Protein AF-D4DWJ3-F1 (afdb_monomer_lite)

Radius of gyration: 19.71 Å; chains: 1; bounding box: 62×39×51 Å

Secondary structure (DSSP, 8-state):
-----------BTTBPPPTTHHHHHHHHHHHHHHHHHHHHHH----HHHHHHHHHHHHHH-SHHHHHHHHHHHHGGGHHHHTTS-HHHHHHHHHHHHHHHHHHTTTTSHHHHHH-HHHHHHHHHHHHGGGB-HHHHHH---TT-TTB-TTTHHHHHHHHHTTT---S--HHHHHHHHHHHHHHHHHHHHHHHTT--HHHHHHHHHHGGGS-TT---HHHHHHHHHHHHHHHHHHHHHHHHHHHT--

pLDDT: mean 73.1, std 16.27, range [24.61, 93.94]

Foldseek 3Di:
DDDQQLFPQDDPVDDTDDRDPLQVLLLVLLVLLLVVVVVVVVVDADPVNVVVSVVSLVSNPDPVSVLSVVLVVCVVVQVVLLVDAQLVLLVVVLVVLLVVCVVQVLLDPVNCVVPVQVSLLSVLSPQLVQFDPVCLAAAADPVRPRGDPSSCPSVCVCCVPPRRSHSLFFLSSQCRHGHPVSNVVVSVVCVVLVFGNSLSVSLRSSRSGPHCPDPRSSSVSSVVSRNVVVVVVVVVVVVVVVVPDD

Structure (mmCIF, N/CA/C/O backbone):
data_AF-D4DWJ3-F1
#
_entry.id   AF-D4DWJ3-F1
#
loop_
_atom_site.group_PDB
_atom_site.id
_atom_site.type_symbol
_atom_site.label_atom_id
_atom_site.label_alt_id
_atom_site.label_comp_id
_atom_site.label_asym_id
_atom_site.label_entity_id
_atom_site.label_seq_id
_atom_site.pdbx_PDB_ins_code
_atom_site.Cartn_x
_atom_site.Cartn_y
_atom_site.Cartn_z
_atom_site.occupancy
_atom_site.B_iso_or_equiv
_atom_site.auth_seq_id
_atom_site.auth_comp_id
_atom_site.auth_asym_id
_atom_site.auth_atom_id
_atom_site.pdbx_PDB_model_num
ATOM 1 N N . MET A 1 1 ? 28.375 -7.473 10.551 1.00 27.14 1 MET A N 1
ATOM 2 C CA . MET A 1 1 ? 27.921 -6.990 9.229 1.00 27.14 1 MET A CA 1
ATOM 3 C C . MET A 1 1 ? 26.698 -6.115 9.459 1.00 27.14 1 MET A C 1
ATOM 5 O O . MET A 1 1 ? 25.656 -6.640 9.819 1.00 27.14 1 MET A O 1
ATOM 9 N N . ALA A 1 2 ? 26.842 -4.790 9.392 1.00 24.61 2 ALA A N 1
ATOM 10 C CA . ALA A 1 2 ? 25.712 -3.878 9.548 1.00 24.61 2 ALA A CA 1
ATOM 11 C C . ALA A 1 2 ? 24.959 -3.814 8.214 1.00 24.61 2 ALA A C 1
ATOM 13 O O . ALA A 1 2 ? 25.479 -3.291 7.230 1.00 24.61 2 ALA A O 1
ATOM 14 N N . THR A 1 3 ? 23.764 -4.397 8.168 1.00 27.81 3 THR A N 1
ATOM 15 C CA . THR A 1 3 ? 22.840 -4.277 7.039 1.00 27.81 3 THR A CA 1
ATOM 16 C C . THR A 1 3 ? 22.627 -2.791 6.757 1.00 27.81 3 THR A C 1
ATOM 18 O O . THR A 1 3 ? 22.225 -2.057 7.660 1.00 27.81 3 THR A O 1
ATOM 21 N N . LYS A 1 4 ? 22.920 -2.324 5.534 1.00 26.64 4 LYS A N 1
ATOM 22 C CA . LYS A 1 4 ? 22.582 -0.961 5.098 1.00 26.64 4 LYS A CA 1
ATOM 23 C C . LYS A 1 4 ? 21.066 -0.794 5.214 1.00 26.64 4 LYS A C 1
ATOM 25 O O . LYS A 1 4 ? 20.322 -1.164 4.314 1.00 26.64 4 LYS A O 1
ATOM 30 N N . THR A 1 5 ? 20.591 -0.265 6.337 1.00 30.78 5 THR A N 1
ATOM 31 C CA . THR A 1 5 ? 19.208 0.176 6.478 1.00 30.78 5 THR A CA 1
ATOM 32 C C . THR A 1 5 ? 19.068 1.459 5.682 1.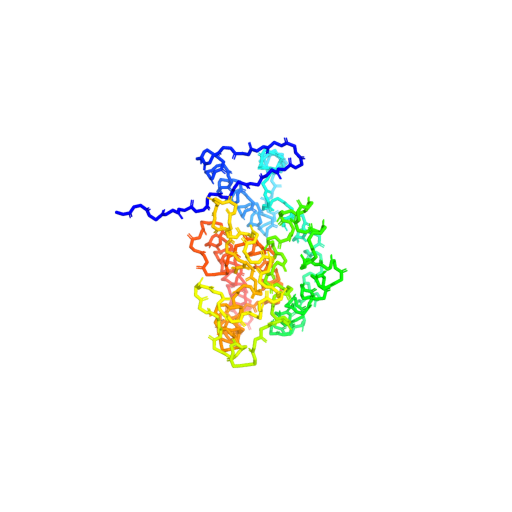00 30.78 5 THR A C 1
ATOM 34 O O . THR A 1 5 ? 19.436 2.532 6.168 1.00 30.78 5 THR A O 1
ATOM 37 N N . SER A 1 6 ? 18.577 1.319 4.453 1.00 33.31 6 SER A N 1
ATOM 38 C CA . SER A 1 6 ? 18.065 2.378 3.587 1.00 33.31 6 SER A CA 1
ATOM 39 C C . SER A 1 6 ? 17.242 3.353 4.413 1.00 33.31 6 SER A C 1
ATOM 41 O O . SER A 1 6 ? 16.093 3.115 4.787 1.00 33.31 6 SER A O 1
ATOM 43 N N . SER A 1 7 ? 17.906 4.423 4.823 1.00 32.25 7 SER A N 1
ATOM 44 C CA . SER A 1 7 ? 17.340 5.412 5.713 1.00 32.25 7 SER A CA 1
ATOM 45 C C . SER A 1 7 ? 16.398 6.235 4.857 1.00 32.25 7 SER A C 1
ATOM 47 O O . SER A 1 7 ? 16.835 6.814 3.870 1.00 32.25 7 SER A O 1
ATOM 49 N N . ASN A 1 8 ? 15.109 6.229 5.196 1.00 35.62 8 ASN A N 1
ATOM 50 C CA . ASN A 1 8 ? 14.055 7.005 4.548 1.00 35.62 8 ASN A CA 1
ATOM 51 C C . ASN A 1 8 ? 14.395 8.515 4.549 1.00 35.62 8 ASN A C 1
ATOM 53 O O . ASN A 1 8 ? 13.832 9.284 5.327 1.00 35.62 8 ASN A O 1
ATOM 57 N N . GLN A 1 9 ? 15.292 8.958 3.672 1.00 36.66 9 GLN A N 1
ATOM 58 C CA . GLN A 1 9 ? 15.561 10.360 3.398 1.00 36.66 9 GLN A CA 1
ATOM 59 C C . GLN A 1 9 ? 14.502 10.824 2.411 1.00 36.66 9 GLN A C 1
ATOM 61 O O . GLN A 1 9 ? 14.583 10.574 1.216 1.00 36.66 9 GLN A O 1
ATOM 66 N N . PHE A 1 10 ? 13.450 11.446 2.927 1.00 43.94 10 PHE A N 1
ATOM 67 C CA . PHE A 1 10 ? 12.471 12.117 2.086 1.00 43.94 10 PHE A CA 1
ATOM 68 C C . PHE A 1 10 ? 12.453 13.576 2.485 1.00 43.94 10 PHE A C 1
ATOM 70 O O . PHE A 1 10 ? 12.206 13.905 3.648 1.00 43.94 10 PHE A O 1
ATOM 77 N N . ALA A 1 11 ? 12.711 14.429 1.501 1.00 36.12 11 ALA A N 1
ATOM 78 C CA . ALA A 1 11 ? 12.428 15.841 1.600 1.00 36.12 11 ALA A CA 1
ATOM 79 C C . ALA A 1 11 ? 10.908 16.045 1.592 1.00 36.12 11 ALA A C 1
ATOM 81 O O . ALA A 1 11 ? 10.193 15.563 0.712 1.00 36.12 11 ALA A O 1
ATOM 82 N N . LEU A 1 12 ? 10.407 16.748 2.602 1.00 37.06 12 LEU A N 1
ATOM 83 C CA . LEU A 1 12 ? 9.087 17.367 2.568 1.00 37.06 12 LEU A CA 1
ATOM 84 C C . LEU A 1 12 ? 9.285 18.731 1.917 1.00 37.06 12 LEU A C 1
ATOM 86 O O . LEU A 1 12 ? 9.792 19.630 2.579 1.00 37.06 12 LEU A O 1
ATOM 90 N N . PHE A 1 13 ? 8.938 18.838 0.632 1.00 41.72 13 PHE A N 1
ATOM 91 C CA . PHE A 1 13 ? 8.964 20.039 -0.219 1.00 41.72 13 PHE A CA 1
ATOM 92 C C . PHE A 1 13 ? 10.303 20.811 -0.347 1.00 41.72 13 PHE A C 1
ATOM 94 O O . PHE A 1 13 ? 10.626 21.190 -1.465 1.00 41.72 13 PHE A O 1
ATOM 101 N N . LEU A 1 14 ? 11.100 21.022 0.712 1.00 33.94 14 LEU A N 1
ATOM 102 C CA . LEU A 1 14 ? 12.319 21.846 0.686 1.00 33.94 14 LEU A CA 1
ATOM 103 C C . LEU A 1 14 ? 13.464 21.419 1.636 1.00 33.94 14 LEU A C 1
ATOM 105 O O . LEU A 1 14 ? 14.559 21.958 1.512 1.00 33.94 14 LEU A O 1
ATOM 109 N N . PHE A 1 15 ? 13.264 20.481 2.577 1.00 32.59 15 PHE A N 1
ATOM 110 C CA . PHE A 1 15 ? 14.297 20.149 3.581 1.00 32.59 15 PHE A CA 1
ATOM 111 C C . PHE A 1 15 ? 14.674 18.658 3.611 1.00 32.59 15 PHE A C 1
ATOM 113 O O . PHE A 1 15 ? 13.810 17.827 3.911 1.00 32.59 15 PHE A O 1
ATOM 120 N N . PRO A 1 16 ? 15.949 18.292 3.362 1.00 35.84 16 PRO A N 1
ATOM 121 C CA . PRO A 1 16 ? 16.433 16.927 3.543 1.00 35.84 16 PRO A CA 1
ATOM 122 C C . PRO A 1 16 ? 16.527 16.592 5.040 1.00 35.84 16 PRO A C 1
ATOM 124 O O . PRO A 1 16 ? 17.167 17.303 5.814 1.00 35.84 16 PRO A O 1
ATOM 127 N N . ARG A 1 17 ? 15.880 15.503 5.477 1.00 42.03 17 ARG A N 1
ATOM 128 C CA . ARG A 1 17 ? 15.968 15.036 6.871 1.00 42.03 17 ARG A CA 1
ATOM 129 C C . ARG A 1 17 ? 17.217 14.173 7.098 1.00 42.03 17 ARG A C 1
ATOM 131 O O . ARG A 1 17 ? 17.459 13.217 6.366 1.00 42.03 17 ARG A O 1
ATOM 138 N N . MET A 1 18 ? 17.958 14.485 8.164 1.00 36.47 18 MET A N 1
ATOM 139 C CA . MET A 1 18 ? 19.096 13.705 8.674 1.00 36.47 18 MET A CA 1
ATOM 140 C C . MET A 1 18 ? 18.637 12.392 9.346 1.00 36.47 18 MET A C 1
ATOM 142 O O . MET A 1 18 ? 17.594 12.323 10.000 1.00 36.47 18 MET A O 1
ATOM 146 N N . SER A 1 19 ? 19.448 11.348 9.168 1.00 46.75 19 SER A N 1
ATOM 147 C CA . SER A 1 19 ? 19.079 9.921 9.154 1.00 46.75 19 SER A CA 1
ATOM 148 C C . SER A 1 19 ? 18.732 9.249 10.506 1.00 46.75 19 SER A C 1
ATOM 150 O O . SER A 1 19 ? 17.986 8.273 10.522 1.00 46.75 19 SER A O 1
ATOM 152 N N . GLY A 1 20 ? 19.188 9.765 11.655 1.00 41.41 20 GLY A N 1
ATOM 153 C CA . GLY A 1 20 ? 18.952 9.122 12.967 1.00 41.41 20 GLY A CA 1
ATOM 154 C C . GLY A 1 20 ? 17.721 9.646 13.715 1.00 41.41 20 GLY A C 1
ATOM 155 O O . GLY A 1 20 ? 16.737 8.938 13.918 1.00 41.41 20 GLY A O 1
ATOM 156 N N . LEU A 1 21 ? 17.745 10.933 14.067 1.00 40.19 21 LEU A N 1
ATOM 157 C CA . LEU A 1 21 ? 16.741 11.577 14.927 1.00 40.19 21 LEU A CA 1
ATOM 158 C C . LEU A 1 21 ? 15.349 11.660 14.267 1.00 40.19 21 LEU A C 1
ATOM 160 O O . LEU A 1 21 ? 14.316 11.604 14.932 1.00 40.19 21 LEU A O 1
ATOM 164 N N . SER A 1 22 ? 15.304 11.706 12.929 1.00 47.47 22 SER A N 1
ATOM 165 C CA . SER A 1 22 ? 14.051 11.661 12.170 1.00 47.47 22 SER A CA 1
ATOM 166 C C . SER A 1 22 ? 13.358 10.294 12.218 1.00 47.47 22 SER A C 1
ATOM 168 O O . SER A 1 22 ? 12.139 10.239 12.028 1.00 47.47 22 SER A O 1
ATOM 170 N N . ARG A 1 23 ? 14.096 9.194 12.418 1.00 53.44 23 ARG A N 1
ATOM 171 C CA . ARG A 1 23 ? 13.517 7.843 12.475 1.00 53.44 23 ARG A CA 1
ATOM 172 C C . ARG A 1 23 ? 12.755 7.648 13.783 1.00 53.44 23 ARG A C 1
ATOM 174 O O . ARG A 1 23 ? 11.615 7.193 13.758 1.00 53.44 23 ARG A O 1
ATOM 181 N N . GLU A 1 24 ? 13.338 8.086 14.893 1.00 54.78 24 GLU A N 1
ATOM 182 C CA . GLU A 1 24 ? 12.714 8.028 16.219 1.00 54.78 24 GLU A CA 1
ATOM 183 C C . GLU A 1 24 ? 11.567 9.033 16.362 1.00 54.78 24 GLU A C 1
ATOM 185 O O . GLU A 1 24 ? 10.488 8.671 16.826 1.00 54.78 24 GLU A O 1
ATOM 190 N N . ALA A 1 25 ? 11.731 10.262 15.858 1.00 56.78 25 ALA A N 1
ATOM 191 C CA . ALA A 1 25 ? 10.645 11.242 15.819 1.00 56.78 25 ALA A CA 1
ATOM 192 C C . ALA A 1 25 ? 9.477 10.775 14.930 1.00 56.78 25 ALA A C 1
ATOM 194 O O . ALA A 1 25 ? 8.313 10.977 15.273 1.00 56.78 25 ALA A O 1
ATOM 195 N N . GLY A 1 26 ? 9.768 10.104 13.808 1.00 56.12 26 GLY A N 1
ATOM 196 C CA . GLY A 1 26 ? 8.765 9.481 12.942 1.00 56.12 26 GLY A CA 1
ATOM 197 C C . GLY A 1 26 ? 8.042 8.305 13.607 1.00 56.12 26 GLY A C 1
ATOM 198 O O . GLY A 1 26 ? 6.826 8.164 13.448 1.00 56.12 26 GLY A O 1
ATOM 199 N N . PHE A 1 27 ? 8.758 7.498 14.391 1.00 61.69 27 PHE A N 1
ATOM 200 C CA . PHE A 1 27 ? 8.177 6.431 15.204 1.00 61.69 27 PHE A CA 1
ATOM 201 C C . PHE A 1 27 ? 7.266 6.992 16.304 1.00 61.69 27 PHE A C 1
ATOM 203 O O . PHE A 1 27 ? 6.109 6.585 16.395 1.00 61.69 27 PHE A O 1
ATOM 210 N N . PHE A 1 28 ? 7.729 7.986 17.066 1.00 62.47 28 PHE A N 1
ATOM 211 C CA . PHE A 1 28 ? 6.953 8.626 18.132 1.00 62.47 28 PHE A CA 1
ATOM 212 C C . PHE A 1 28 ? 5.689 9.312 17.597 1.00 62.47 28 PHE A C 1
ATOM 214 O O . PHE A 1 28 ? 4.599 9.156 18.143 1.00 62.47 28 PHE A O 1
ATOM 221 N N . ALA A 1 29 ? 5.811 9.995 16.459 1.00 61.22 29 ALA A N 1
ATOM 222 C CA . ALA A 1 29 ? 4.693 10.534 15.696 1.00 61.22 29 ALA A CA 1
ATOM 223 C C . ALA A 1 29 ? 3.650 9.471 15.316 1.00 61.22 29 ALA A C 1
ATOM 225 O O . ALA A 1 29 ? 2.446 9.697 15.438 1.00 61.22 29 ALA A O 1
ATOM 226 N N . SER A 1 30 ? 4.110 8.316 14.837 1.00 59.38 30 SER A N 1
ATOM 227 C CA . SER A 1 30 ? 3.229 7.228 14.411 1.00 59.38 30 SER A CA 1
ATOM 228 C C . SER A 1 30 ? 2.560 6.545 15.608 1.00 59.38 30 SER A C 1
ATOM 230 O O . SER A 1 30 ? 1.380 6.209 15.547 1.00 59.38 30 SER A O 1
ATOM 232 N N . LEU A 1 31 ? 3.271 6.416 16.731 1.00 66.12 31 LEU A N 1
ATOM 233 C CA . LEU A 1 31 ? 2.717 5.950 18.001 1.00 66.12 31 LEU A CA 1
ATOM 234 C C . LEU A 1 31 ? 1.619 6.901 18.505 1.00 66.12 31 LEU A C 1
ATOM 236 O O . LEU A 1 31 ? 0.522 6.454 18.835 1.00 66.12 31 LEU A O 1
ATOM 240 N N . LEU A 1 32 ? 1.871 8.215 18.485 1.00 65.88 32 LEU A N 1
ATOM 241 C CA . LEU A 1 32 ? 0.880 9.243 18.819 1.00 65.88 32 LEU A CA 1
ATOM 242 C C . LEU A 1 32 ? -0.355 9.172 17.914 1.00 65.88 32 LEU A C 1
ATOM 244 O O . LEU A 1 32 ? -1.477 9.237 18.412 1.00 65.88 32 LEU A O 1
ATOM 248 N N . ALA A 1 33 ? -0.163 8.996 16.606 1.00 64.50 33 ALA A N 1
ATOM 249 C CA . ALA A 1 33 ? -1.242 8.836 15.632 1.00 64.50 33 ALA A CA 1
ATOM 250 C C . ALA A 1 33 ? -2.139 7.624 15.948 1.00 64.50 33 ALA A C 1
ATOM 252 O O . ALA A 1 33 ? -3.365 7.702 15.852 1.00 64.50 33 ALA A O 1
ATOM 253 N N . ILE A 1 34 ? -1.545 6.514 16.381 1.00 67.06 34 ILE A N 1
ATOM 254 C CA . ILE A 1 34 ? -2.276 5.284 16.702 1.00 67.06 34 ILE A CA 1
ATOM 255 C C . ILE A 1 34 ? -2.980 5.394 18.053 1.00 67.06 34 ILE A C 1
ATOM 257 O O . ILE A 1 34 ? -4.161 5.063 18.153 1.00 67.06 34 ILE A O 1
ATOM 261 N N . ILE A 1 35 ? -2.310 5.938 19.072 1.00 67.69 35 ILE A N 1
ATOM 262 C CA . ILE A 1 35 ? -2.932 6.259 20.366 1.00 67.69 35 ILE A CA 1
ATOM 263 C C . ILE A 1 35 ? -4.127 7.194 20.155 1.00 67.69 35 ILE A C 1
ATOM 265 O O . ILE A 1 35 ? -5.188 6.997 20.752 1.00 67.69 35 ILE A O 1
ATOM 269 N N . PHE A 1 36 ? -3.996 8.169 19.257 1.00 68.19 36 PHE A N 1
ATOM 270 C CA . PHE A 1 36 ? -5.087 9.056 18.885 1.00 68.19 36 PHE A CA 1
ATOM 271 C C . PHE A 1 36 ? -6.250 8.301 18.235 1.00 68.19 36 PHE A C 1
ATOM 273 O O . PHE A 1 36 ? -7.394 8.497 18.642 1.00 68.19 36 PHE A O 1
ATOM 280 N N . LEU A 1 37 ? -5.988 7.392 17.287 1.00 66.94 37 LEU A N 1
ATOM 281 C CA . LEU A 1 37 ? -7.021 6.543 16.679 1.00 66.94 37 LEU A CA 1
ATOM 282 C C . LEU A 1 37 ? -7.741 5.657 17.710 1.00 66.94 37 LEU A C 1
ATOM 284 O O . LEU A 1 37 ? -8.960 5.476 17.602 1.00 66.94 37 LEU A O 1
ATOM 288 N N . ILE A 1 38 ? -7.023 5.129 18.709 1.00 69.88 38 ILE A N 1
ATOM 289 C CA . ILE A 1 38 ? -7.594 4.364 19.831 1.00 69.88 38 ILE A CA 1
ATOM 290 C C . ILE A 1 38 ? -8.505 5.267 20.671 1.00 69.88 38 ILE A C 1
ATOM 292 O O . ILE A 1 38 ? -9.684 4.962 20.840 1.00 69.88 38 ILE A O 1
ATOM 296 N N . ARG A 1 39 ? -8.019 6.429 21.120 1.00 70.06 39 ARG A N 1
ATOM 297 C CA . ARG A 1 39 ? -8.806 7.360 21.950 1.00 70.06 39 ARG A CA 1
ATOM 298 C C . ARG A 1 39 ? -10.024 7.929 21.226 1.00 70.06 39 ARG A C 1
ATOM 300 O O . ARG A 1 39 ? -11.094 8.073 21.812 1.00 70.06 39 ARG A O 1
ATOM 307 N N . ILE A 1 40 ? -9.900 8.187 19.926 1.00 69.06 40 ILE A N 1
ATOM 308 C CA . ILE A 1 40 ? -11.012 8.566 19.051 1.00 69.06 40 ILE A CA 1
ATOM 309 C C . ILE A 1 40 ? -12.085 7.464 18.981 1.00 69.06 40 ILE A C 1
ATOM 311 O O . ILE A 1 40 ? -13.274 7.763 18.818 1.00 69.06 40 ILE A O 1
ATOM 315 N N . ARG A 1 41 ? -11.686 6.189 19.035 1.00 69.06 41 ARG A N 1
ATOM 316 C CA . ARG A 1 41 ? -12.612 5.048 19.046 1.00 69.06 41 ARG A CA 1
ATOM 317 C C . ARG A 1 41 ? -13.342 4.940 20.385 1.00 69.06 41 ARG A C 1
ATOM 319 O O . ARG A 1 41 ? -14.532 4.657 20.375 1.00 69.06 41 ARG A O 1
ATOM 326 N N . GLU A 1 42 ? -12.658 5.206 21.493 1.00 68.75 42 GLU A N 1
ATOM 327 C CA . GLU A 1 42 ? -13.218 5.142 22.851 1.00 68.75 42 GLU A CA 1
ATOM 328 C C . GLU A 1 42 ? -14.133 6.328 23.211 1.00 68.75 42 GLU A C 1
ATOM 330 O O . GLU A 1 42 ? -14.820 6.289 24.227 1.00 68.75 42 GLU A O 1
ATOM 335 N N . GLY A 1 43 ? -14.170 7.390 22.396 1.00 60.25 43 GLY A N 1
ATOM 336 C CA . GLY A 1 43 ? -15.121 8.506 22.531 1.00 60.25 43 GLY A CA 1
ATOM 337 C C . GLY A 1 43 ? -14.876 9.448 23.720 1.00 60.25 43 GLY A C 1
ATOM 338 O O . GLY A 1 43 ? -15.538 10.478 23.827 1.00 60.25 43 GLY A O 1
ATOM 339 N N . LYS A 1 44 ? -13.902 9.150 24.585 1.00 58.94 44 LYS A N 1
ATOM 340 C CA . LYS A 1 44 ? -13.535 9.942 25.768 1.00 58.94 44 LYS A CA 1
ATOM 341 C C . LYS A 1 44 ? -12.318 10.821 25.472 1.00 58.94 44 LYS A C 1
ATOM 343 O O . LYS A 1 44 ? -11.201 10.471 25.837 1.00 58.94 44 LYS A O 1
ATOM 348 N N . LEU A 1 45 ? -12.526 11.943 24.779 1.00 64.31 45 LEU A N 1
ATOM 349 C CA . LEU A 1 45 ? -11.453 12.902 24.480 1.00 64.31 45 LEU A CA 1
ATOM 350 C C . LEU A 1 45 ? -11.721 14.260 25.122 1.00 64.31 45 LEU A C 1
ATOM 352 O O . LEU A 1 45 ? -12.639 14.983 24.722 1.00 64.31 45 LEU A O 1
ATOM 356 N N . ASN A 1 46 ? -10.874 14.627 26.079 1.00 72.06 46 ASN A N 1
ATOM 357 C CA . ASN A 1 46 ? -10.906 15.922 26.746 1.00 72.06 46 ASN A CA 1
ATOM 358 C C . ASN A 1 46 ? -10.365 17.034 25.817 1.00 72.06 46 ASN A C 1
ATOM 360 O O . ASN A 1 46 ? -9.546 16.778 24.931 1.00 72.06 46 ASN A O 1
ATOM 364 N N . LYS A 1 47 ? -10.787 18.296 26.000 1.00 72.56 47 LYS A N 1
ATOM 365 C CA . LYS A 1 47 ? -10.361 19.422 25.131 1.00 72.56 47 LYS A CA 1
ATOM 366 C C . LYS A 1 47 ? -8.833 19.608 25.122 1.00 72.56 47 LYS A C 1
ATOM 368 O O . LYS A 1 47 ? -8.264 19.905 24.076 1.00 72.56 47 LYS A O 1
ATOM 373 N N . LYS A 1 48 ? -8.174 19.365 26.262 1.00 71.88 48 LYS A N 1
ATOM 374 C CA . LYS A 1 48 ? -6.706 19.415 26.406 1.00 71.88 48 LYS A CA 1
ATOM 375 C C . LYS A 1 48 ? -6.001 18.287 25.648 1.00 71.88 48 LYS A C 1
ATOM 377 O O . LYS A 1 48 ? -4.991 18.529 25.001 1.00 71.88 48 LYS A O 1
ATOM 382 N N . GLU A 1 49 ? -6.568 17.080 25.674 1.00 68.00 49 GLU A N 1
ATOM 383 C CA . GLU A 1 49 ? -6.047 15.943 24.909 1.00 68.00 49 GLU A CA 1
ATOM 384 C C . GLU A 1 49 ? -6.149 16.225 23.408 1.00 68.00 49 GLU A C 1
ATOM 386 O O . GLU A 1 49 ? -5.172 16.039 22.693 1.00 68.00 49 GLU A O 1
ATOM 391 N N . LYS A 1 50 ? -7.277 16.772 22.927 1.00 69.38 50 LYS A N 1
ATOM 392 C CA . LYS A 1 50 ? -7.421 17.183 21.517 1.00 69.38 50 LYS A CA 1
ATOM 393 C C . LYS A 1 50 ? -6.337 18.175 21.090 1.00 69.38 50 LYS A C 1
ATOM 395 O O . LYS A 1 50 ? -5.770 18.002 20.021 1.00 69.38 50 LYS A O 1
ATOM 400 N N . PHE A 1 51 ? -6.026 19.175 21.918 1.00 72.69 51 PHE A N 1
ATOM 401 C CA . PHE A 1 51 ? -4.957 20.133 21.623 1.00 72.69 51 PHE A CA 1
ATOM 402 C C . PHE A 1 51 ? -3.577 19.466 21.580 1.00 72.69 51 PHE A C 1
ATOM 404 O O . PHE A 1 51 ? -2.840 19.668 20.620 1.00 72.69 51 PHE A O 1
ATOM 411 N N . LEU A 1 52 ? -3.253 18.624 22.568 1.00 69.62 52 LEU A N 1
ATO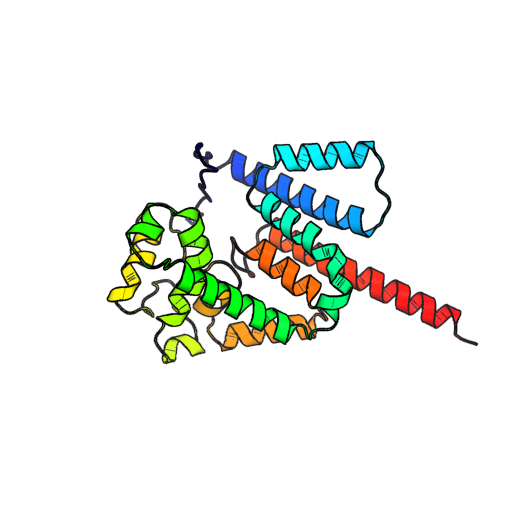M 412 C CA . LEU A 1 52 ? -1.985 17.890 22.612 1.00 69.62 52 LEU A CA 1
ATOM 413 C C . LEU A 1 52 ? -1.830 16.952 21.404 1.00 69.62 52 LEU A C 1
ATOM 415 O O . LEU A 1 52 ? -0.747 16.855 20.834 1.00 69.62 52 LEU A O 1
ATOM 419 N N . PHE A 1 53 ? -2.918 16.312 20.968 1.00 66.75 53 PHE A N 1
ATOM 420 C CA . PHE A 1 53 ? -2.928 15.468 19.775 1.00 66.75 53 PHE A CA 1
ATOM 421 C C . PHE A 1 53 ? -2.771 16.270 18.487 1.00 66.75 53 PHE A C 1
ATOM 423 O O . PHE A 1 53 ? -1.985 15.871 17.634 1.00 66.75 53 PHE A O 1
ATOM 430 N N . THR A 1 54 ? -3.449 17.410 18.342 1.00 65.50 54 THR A N 1
ATOM 431 C CA . THR A 1 54 ? -3.264 18.290 17.178 1.00 65.50 54 THR A CA 1
ATOM 432 C C . THR A 1 54 ? -1.849 18.872 17.143 1.00 65.50 54 THR A C 1
ATOM 434 O O . THR A 1 54 ? -1.239 18.931 16.079 1.00 65.50 54 THR A O 1
ATOM 437 N N . ALA A 1 55 ? -1.283 19.237 18.295 1.00 61.09 55 ALA A N 1
ATOM 438 C CA . ALA A 1 55 ? 0.098 19.697 18.405 1.00 61.09 55 ALA A CA 1
ATOM 439 C C . ALA A 1 55 ? 1.096 18.577 18.076 1.00 61.09 55 ALA A C 1
ATOM 441 O O . ALA A 1 55 ? 2.022 18.802 17.306 1.00 61.09 55 ALA A O 1
ATOM 442 N N . GLY A 1 56 ? 0.873 17.353 18.568 1.00 61.50 56 GLY A N 1
ATOM 443 C CA . GLY A 1 56 ? 1.657 16.170 18.202 1.00 61.50 56 GLY A CA 1
ATOM 444 C C . GLY A 1 56 ? 1.529 15.804 16.720 1.00 61.50 56 GLY A C 1
ATOM 445 O O . GLY A 1 56 ? 2.500 1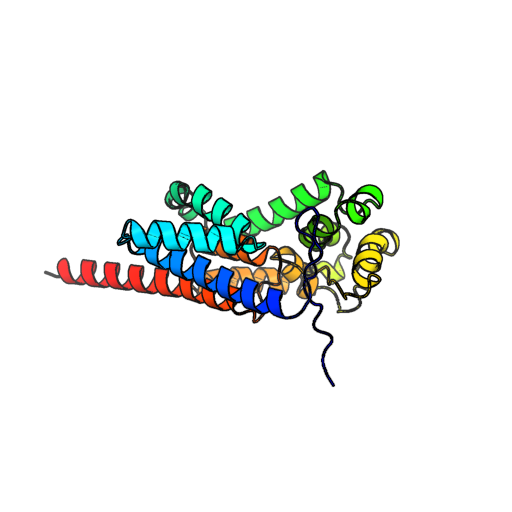5.381 16.104 1.00 61.50 56 GLY A O 1
ATOM 446 N N . TYR A 1 57 ? 0.362 16.031 16.117 1.00 61.47 57 TYR A N 1
ATOM 447 C CA . TYR A 1 57 ? 0.106 15.862 14.687 1.00 61.47 57 TYR A CA 1
ATOM 448 C C . TYR A 1 57 ? 0.849 16.907 13.831 1.00 61.47 57 TYR A C 1
ATOM 450 O O . TYR A 1 57 ? 1.463 16.559 12.821 1.00 61.47 57 TYR A O 1
ATOM 458 N N . LEU A 1 58 ? 0.856 18.176 14.252 1.00 61.97 58 LEU A N 1
ATOM 459 C CA . LEU A 1 58 ? 1.607 19.254 13.598 1.00 61.97 58 LEU A CA 1
ATOM 460 C C . LEU A 1 58 ? 3.122 19.099 13.792 1.00 61.97 58 LEU A C 1
ATOM 462 O O . LEU A 1 58 ? 3.879 19.285 12.848 1.00 61.97 58 LEU A O 1
ATOM 466 N N . ALA A 1 59 ? 3.570 18.698 14.981 1.00 53.69 59 ALA A N 1
ATOM 467 C CA . ALA A 1 59 ? 4.975 18.407 15.259 1.00 53.69 59 ALA A CA 1
ATOM 468 C C . ALA A 1 59 ? 5.449 17.133 14.544 1.00 53.69 59 ALA A C 1
ATOM 470 O O . ALA A 1 59 ? 6.617 17.018 14.178 1.00 53.69 59 ALA A O 1
ATOM 471 N N . SER A 1 60 ? 4.536 16.184 14.313 1.00 50.09 60 SER A N 1
ATOM 472 C CA . SER A 1 60 ? 4.821 14.962 13.577 1.00 50.09 60 SER A CA 1
ATOM 473 C C . SER A 1 60 ? 5.267 15.276 12.156 1.00 50.09 60 SER A C 1
ATOM 475 O O . SER A 1 60 ? 6.287 14.709 11.759 1.00 50.09 60 SER A O 1
ATOM 477 N N . LEU A 1 61 ? 4.525 16.132 11.415 1.00 50.97 61 LEU A N 1
ATOM 478 C CA . LEU A 1 61 ? 4.727 16.471 9.986 1.00 50.97 61 LEU A CA 1
ATOM 479 C C . LEU A 1 61 ? 5.487 15.360 9.238 1.00 50.97 61 LEU A C 1
ATOM 481 O O . LEU A 1 61 ? 6.514 15.565 8.594 1.00 50.97 61 LEU A O 1
ATOM 485 N N . SER A 1 62 ? 5.025 14.131 9.449 1.00 53.47 62 SER A N 1
ATOM 486 C CA . SER A 1 62 ? 5.654 12.892 9.013 1.00 53.47 62 SER A CA 1
ATOM 487 C C . SER A 1 62 ? 4.702 12.266 8.020 1.00 53.47 62 SER A C 1
ATOM 489 O O . SER A 1 62 ? 3.503 12.501 8.080 1.00 53.47 62 SER A O 1
ATOM 491 N N . LYS A 1 63 ? 5.197 11.440 7.104 1.00 56.12 63 LYS A N 1
ATOM 492 C CA . LYS A 1 63 ? 4.387 10.811 6.046 1.00 56.12 63 LYS A CA 1
ATOM 493 C C . LYS A 1 63 ? 3.113 10.116 6.566 1.00 56.12 63 LYS A C 1
ATOM 495 O O . LYS A 1 63 ? 2.126 10.048 5.840 1.00 56.12 63 LYS A O 1
ATOM 500 N N . ALA A 1 64 ? 3.127 9.655 7.820 1.00 54.91 64 ALA A N 1
ATOM 501 C CA . ALA A 1 64 ? 1.985 9.063 8.517 1.00 54.91 64 ALA A CA 1
ATOM 502 C C . ALA A 1 64 ? 0.841 10.056 8.837 1.00 54.91 64 ALA A C 1
ATOM 504 O O . ALA A 1 64 ? -0.302 9.635 9.001 1.00 54.91 64 ALA A O 1
ATOM 505 N N . SER A 1 65 ? 1.103 11.367 8.893 1.00 56.69 65 SER A N 1
ATOM 506 C CA . SER A 1 65 ? 0.086 12.393 9.158 1.00 56.69 65 SER A CA 1
ATOM 507 C C . SER A 1 65 ? -0.907 12.523 7.994 1.00 56.69 65 SER A C 1
ATOM 509 O O . SER A 1 65 ? -2.116 12.562 8.216 1.00 56.69 65 SER A O 1
ATOM 511 N N . LEU A 1 66 ? -0.422 12.455 6.747 1.00 66.38 66 LEU A N 1
ATOM 512 C CA . LEU A 1 66 ? -1.272 12.431 5.548 1.00 66.38 66 LEU A CA 1
ATOM 513 C C . LEU A 1 66 ? -2.175 11.192 5.510 1.00 66.38 66 LEU A C 1
ATOM 515 O O . LEU A 1 66 ? -3.366 11.311 5.226 1.00 66.38 66 LEU A O 1
ATOM 519 N N . ALA A 1 67 ? -1.636 10.019 5.857 1.00 70.19 67 ALA A N 1
ATOM 520 C CA . ALA A 1 67 ? -2.426 8.794 5.986 1.00 70.19 67 ALA A CA 1
ATOM 521 C C . ALA A 1 67 ? -3.559 8.964 7.013 1.00 70.19 67 ALA A C 1
ATOM 523 O O . ALA A 1 67 ? -4.693 8.555 6.766 1.00 70.19 67 ALA A O 1
ATOM 524 N N . LEU A 1 68 ? -3.288 9.640 8.133 1.00 69.75 68 LEU A N 1
ATOM 525 C CA . LEU A 1 68 ? -4.280 9.880 9.177 1.00 69.75 68 LEU A CA 1
ATOM 526 C C . LEU A 1 68 ? -5.402 10.835 8.735 1.00 69.75 68 LEU A C 1
ATOM 528 O O . LEU A 1 68 ? -6.556 10.575 9.073 1.00 69.75 68 LEU A O 1
ATOM 532 N N . ILE A 1 69 ? -5.111 11.876 7.940 1.00 73.88 69 ILE A N 1
ATOM 533 C CA . ILE A 1 69 ? -6.158 12.723 7.326 1.00 73.88 69 ILE A CA 1
ATOM 534 C C . ILE A 1 69 ? -7.087 11.867 6.467 1.00 73.88 69 ILE A C 1
ATOM 536 O O . ILE A 1 69 ? -8.307 11.951 6.613 1.00 73.88 69 ILE A O 1
ATOM 540 N N . ILE A 1 70 ? -6.517 11.028 5.598 1.00 79.31 70 ILE A N 1
ATOM 541 C CA . ILE A 1 70 ? -7.294 10.164 4.701 1.00 79.31 70 ILE A CA 1
ATOM 542 C C . ILE A 1 70 ? -8.182 9.224 5.528 1.00 79.31 70 ILE A C 1
ATOM 544 O O . ILE A 1 70 ? -9.377 9.110 5.264 1.00 79.31 70 ILE A O 1
ATOM 548 N N . VAL A 1 71 ? -7.647 8.608 6.588 1.00 79.81 71 VAL A N 1
ATOM 549 C CA . VAL A 1 71 ? -8.433 7.732 7.472 1.00 79.81 71 VAL A CA 1
ATOM 550 C C . VAL A 1 71 ? -9.541 8.486 8.211 1.00 79.81 71 VAL A C 1
ATOM 552 O O . VAL A 1 71 ? -10.654 7.966 8.319 1.00 79.81 71 VAL A O 1
ATOM 555 N N . LEU A 1 72 ? -9.288 9.705 8.696 1.00 78.38 72 LEU A N 1
ATOM 556 C CA . LEU A 1 72 ? -10.321 10.536 9.325 1.00 78.38 72 LEU A CA 1
ATOM 557 C C . LEU A 1 72 ? -11.451 10.877 8.347 1.00 78.38 72 LEU A C 1
ATOM 559 O O . LEU A 1 72 ? -12.619 10.805 8.733 1.00 78.38 72 LEU A O 1
ATOM 563 N N . LEU A 1 73 ? -11.115 11.177 7.091 1.00 84.06 73 LEU A N 1
ATOM 564 C CA . LEU A 1 73 ? -12.077 11.483 6.031 1.00 84.06 73 LEU A CA 1
ATOM 565 C C . LEU A 1 73 ? -12.890 10.249 5.603 1.00 84.06 73 LEU A C 1
ATOM 567 O O . LEU A 1 73 ? -14.080 10.360 5.320 1.00 84.06 73 LEU A O 1
ATOM 571 N N . LEU A 1 74 ? -12.286 9.057 5.631 1.00 84.69 74 LEU A N 1
ATOM 572 C CA . LEU A 1 74 ? -12.958 7.786 5.329 1.00 84.69 74 LEU A CA 1
ATOM 573 C C . LEU A 1 74 ? -13.816 7.255 6.486 1.00 84.69 74 LEU A C 1
ATOM 575 O O . LEU A 1 74 ? -14.743 6.471 6.273 1.00 84.69 74 LEU A O 1
ATOM 579 N N . ARG A 1 75 ? -13.536 7.670 7.725 1.00 83.31 75 ARG A N 1
ATOM 580 C CA . ARG A 1 75 ? -14.234 7.208 8.932 1.00 83.31 75 ARG A CA 1
ATOM 581 C C . ARG A 1 75 ? -15.764 7.356 8.904 1.00 83.31 75 ARG A C 1
ATOM 583 O O . ARG A 1 75 ? -16.413 6.384 9.302 1.00 83.31 75 ARG A O 1
ATOM 590 N N . PRO A 1 76 ? -16.382 8.474 8.466 1.00 84.19 76 PRO A N 1
ATOM 591 C CA . PRO A 1 76 ? -17.845 8.561 8.367 1.00 84.19 76 PRO A CA 1
ATOM 592 C C . PRO A 1 76 ? -18.439 7.501 7.426 1.00 84.19 76 PRO A C 1
ATOM 594 O O . PRO A 1 76 ? -19.525 6.982 7.682 1.00 84.19 76 PRO A O 1
ATOM 597 N N . PHE A 1 77 ? -17.692 7.090 6.399 1.00 87.00 77 PHE A N 1
ATOM 598 C CA . PHE A 1 77 ? -18.117 6.085 5.425 1.00 87.00 77 PHE A CA 1
ATOM 599 C C . PHE A 1 77 ? -17.879 4.639 5.882 1.00 87.00 77 PHE A C 1
ATOM 601 O O . PHE A 1 77 ? -18.249 3.703 5.173 1.00 87.00 77 PHE A O 1
ATOM 608 N N . LYS A 1 78 ? -17.338 4.419 7.092 1.00 85.50 78 LYS A N 1
ATOM 609 C CA . LYS A 1 78 ? -17.024 3.086 7.642 1.00 85.50 78 LYS A CA 1
ATOM 610 C C . LYS A 1 78 ? -18.175 2.085 7.509 1.00 85.50 78 LYS A C 1
ATOM 612 O O . LYS A 1 78 ? -17.935 0.916 7.218 1.00 85.50 78 LYS A O 1
ATOM 617 N N . ARG A 1 79 ? -19.422 2.513 7.745 1.00 84.44 79 ARG A N 1
ATOM 618 C CA . ARG A 1 79 ? -20.598 1.627 7.650 1.00 84.44 79 ARG A CA 1
ATOM 619 C C . ARG A 1 79 ? -20.834 1.124 6.227 1.00 84.44 79 ARG A C 1
ATOM 621 O O . ARG A 1 79 ? -21.227 -0.023 6.072 1.00 84.44 79 ARG A O 1
ATOM 628 N N . PHE A 1 80 ? -20.584 1.958 5.221 1.00 87.69 80 PHE A N 1
ATOM 629 C CA . PHE A 1 80 ? -20.725 1.585 3.815 1.00 87.69 80 PHE A CA 1
ATOM 630 C C . PHE A 1 80 ? -19.567 0.699 3.363 1.00 87.69 80 PHE A C 1
ATOM 632 O O . PHE A 1 80 ? -19.803 -0.354 2.782 1.00 87.69 80 PHE A O 1
ATOM 639 N N . ILE A 1 81 ? -18.334 1.065 3.724 1.00 86.44 81 ILE A N 1
ATOM 640 C CA . ILE A 1 81 ? -17.126 0.302 3.374 1.00 86.44 81 ILE A CA 1
ATOM 641 C C . ILE A 1 81 ? -17.207 -1.128 3.930 1.00 86.44 81 ILE A C 1
ATOM 643 O O . ILE A 1 81 ? -16.897 -2.086 3.233 1.00 86.44 81 ILE A O 1
ATOM 647 N N . ASN A 1 82 ? -17.701 -1.295 5.159 1.00 89.25 82 ASN A N 1
ATOM 648 C CA . ASN A 1 82 ? -17.825 -2.610 5.793 1.00 89.25 82 ASN A CA 1
ATOM 649 C C . ASN A 1 82 ? -18.937 -3.508 5.227 1.00 89.25 82 ASN A C 1
ATOM 651 O O . ASN A 1 82 ? -19.032 -4.651 5.662 1.00 89.25 82 ASN A O 1
ATOM 655 N N . LYS A 1 83 ? -19.779 -3.027 4.300 1.00 89.31 83 LYS A N 1
ATOM 656 C CA . LYS A 1 83 ? -20.731 -3.894 3.583 1.00 89.31 83 LYS A CA 1
ATOM 657 C C . LYS A 1 83 ? -20.059 -4.697 2.471 1.00 89.31 83 LYS A C 1
ATOM 659 O O . LYS A 1 83 ? -20.560 -5.749 2.094 1.00 89.31 83 LYS A O 1
ATOM 664 N N . ILE A 1 84 ? -18.952 -4.189 1.937 1.00 89.06 84 ILE A N 1
ATOM 665 C CA . ILE A 1 84 ? -18.185 -4.850 0.883 1.00 89.06 84 ILE A CA 1
ATOM 666 C C . ILE A 1 84 ? -17.374 -5.973 1.539 1.00 89.06 84 ILE A C 1
ATOM 668 O O . ILE A 1 84 ? -16.848 -5.742 2.630 1.00 89.06 84 ILE A O 1
ATOM 672 N N . PRO A 1 85 ? -17.222 -7.162 0.930 1.00 89.25 85 PRO A N 1
ATOM 673 C CA . PRO A 1 85 ? -16.316 -8.174 1.460 1.00 89.25 85 PRO A CA 1
ATOM 674 C C . PRO A 1 85 ? -14.859 -7.683 1.440 1.00 89.25 85 PRO A C 1
ATOM 676 O O . PRO A 1 85 ? -14.444 -6.919 0.562 1.00 89.25 85 PRO A O 1
ATOM 679 N N . ASN A 1 86 ? -14.065 -8.132 2.409 1.00 89.00 86 ASN A N 1
ATOM 680 C CA . ASN A 1 86 ? -12.679 -7.686 2.587 1.00 89.00 86 ASN A CA 1
ATOM 681 C C . ASN A 1 86 ? -11.801 -7.961 1.351 1.00 89.00 86 ASN A C 1
ATOM 683 O O . ASN A 1 86 ? -11.029 -7.087 0.961 1.00 89.00 86 ASN A O 1
ATOM 687 N N . GLN A 1 87 ? -11.999 -9.095 0.674 1.00 89.25 87 GLN A N 1
ATOM 688 C CA . GLN A 1 87 ? -11.237 -9.467 -0.525 1.00 89.25 87 GLN A CA 1
ATOM 689 C C . GLN A 1 87 ? -11.502 -8.541 -1.703 1.00 89.25 87 GLN A C 1
ATOM 691 O O . GLN A 1 87 ? -10.572 -8.119 -2.388 1.00 89.25 87 GLN A O 1
ATOM 696 N N . PHE A 1 88 ? -12.764 -8.156 -1.898 1.00 90.19 88 PHE A N 1
ATOM 697 C CA . PHE A 1 88 ? -13.118 -7.180 -2.923 1.00 90.19 88 PHE A CA 1
ATOM 698 C C . PHE A 1 88 ? -12.504 -5.817 -2.614 1.00 90.19 88 PHE A C 1
ATOM 700 O O . PHE A 1 88 ? -11.988 -5.166 -3.514 1.00 90.19 88 PHE A O 1
ATOM 707 N N . THR A 1 89 ? -12.491 -5.404 -1.345 1.00 90.69 89 THR A N 1
ATOM 708 C CA . THR A 1 89 ? -11.851 -4.141 -0.946 1.00 90.69 89 THR A CA 1
ATOM 709 C C . THR A 1 89 ? -10.345 -4.171 -1.205 1.00 90.69 89 THR A C 1
ATOM 711 O O . THR A 1 89 ? -9.800 -3.224 -1.765 1.00 90.69 89 THR A O 1
ATOM 714 N N . PHE A 1 90 ? -9.680 -5.273 -0.858 1.00 90.56 90 PHE A N 1
ATOM 715 C CA . PHE A 1 90 ? -8.256 -5.480 -1.111 1.00 90.56 90 PHE A CA 1
ATOM 716 C C . PHE A 1 90 ? -7.922 -5.416 -2.612 1.00 90.56 90 PHE A C 1
ATOM 718 O O . PHE A 1 90 ? -7.046 -4.650 -3.016 1.00 90.56 90 PHE A O 1
ATOM 725 N N . GLY A 1 91 ? -8.680 -6.137 -3.446 1.00 91.81 91 GLY A N 1
ATOM 726 C CA . GLY A 1 91 ? -8.524 -6.123 -4.903 1.00 91.81 91 GLY A CA 1
ATOM 727 C C . GLY A 1 91 ? -8.828 -4.763 -5.542 1.00 91.81 91 GLY A C 1
ATOM 728 O O . GLY A 1 91 ? -8.084 -4.311 -6.409 1.00 91.81 91 GLY A O 1
ATOM 729 N N . LEU A 1 92 ? -9.870 -4.062 -5.084 1.00 92.50 92 LEU A N 1
ATOM 730 C CA . LEU A 1 92 ? -10.205 -2.722 -5.580 1.00 92.50 92 LEU A CA 1
ATOM 731 C C . LEU A 1 92 ? -9.089 -1.717 -5.304 1.00 92.50 92 LEU A C 1
ATOM 733 O O . LEU A 1 92 ? -8.744 -0.933 -6.184 1.00 92.50 92 LEU A O 1
ATOM 737 N N . VAL A 1 93 ? -8.504 -1.745 -4.105 1.00 91.19 93 VAL A N 1
ATOM 738 C CA . VAL A 1 93 ? -7.403 -0.841 -3.753 1.00 91.19 93 VAL A CA 1
ATOM 739 C C . VAL A 1 93 ? -6.139 -1.174 -4.552 1.00 91.19 93 VAL A C 1
ATOM 741 O O . VAL A 1 93 ? -5.469 -0.259 -5.030 1.00 91.19 93 VAL A O 1
ATOM 744 N N . PHE A 1 94 ? -5.843 -2.460 -4.758 1.00 92.50 94 PHE A N 1
ATOM 745 C CA . PHE A 1 94 ? -4.759 -2.921 -5.633 1.00 92.50 94 PHE A CA 1
ATOM 746 C C . PHE A 1 94 ? -4.897 -2.353 -7.057 1.00 92.50 94 PHE A C 1
ATOM 748 O O . PHE A 1 94 ? -3.988 -1.681 -7.554 1.00 92.50 94 PHE A O 1
ATOM 755 N N . ILE A 1 95 ? -6.070 -2.533 -7.679 1.00 93.50 95 ILE A N 1
ATOM 756 C CA . ILE A 1 95 ? -6.374 -2.019 -9.024 1.00 93.50 95 ILE A CA 1
ATOM 757 C C . ILE A 1 95 ? -6.319 -0.492 -9.055 1.00 93.50 95 ILE A C 1
ATOM 759 O O . ILE A 1 95 ? -5.719 0.079 -9.963 1.00 93.50 95 ILE A O 1
ATOM 763 N N . PHE A 1 96 ? -6.890 0.178 -8.053 1.00 93.25 96 PHE A N 1
ATOM 764 C CA . PHE A 1 96 ? -6.870 1.634 -7.954 1.00 93.25 96 PHE A CA 1
ATOM 765 C C . PHE A 1 96 ? -5.441 2.187 -7.998 1.00 93.25 96 PHE A C 1
ATOM 767 O O . PHE A 1 96 ? -5.156 3.091 -8.782 1.00 93.25 96 PHE A O 1
ATOM 774 N N . PHE A 1 97 ? -4.517 1.616 -7.220 1.00 91.50 97 PHE A N 1
ATOM 775 C CA . PHE A 1 97 ? -3.122 2.054 -7.238 1.00 91.50 97 PHE A CA 1
ATOM 776 C C . PHE A 1 97 ? -2.433 1.800 -8.580 1.00 91.50 97 PHE A C 1
ATOM 778 O O . PHE A 1 97 ? -1.645 2.644 -9.009 1.00 91.50 97 PHE A O 1
ATOM 785 N N . MET A 1 98 ? -2.728 0.683 -9.251 1.00 92.31 98 MET A N 1
ATOM 786 C CA . MET A 1 98 ? -2.209 0.414 -10.596 1.00 92.31 98 MET A CA 1
ATOM 787 C C . MET A 1 98 ? -2.703 1.454 -11.605 1.00 92.31 98 MET A C 1
ATOM 789 O O . MET A 1 98 ? -1.894 2.040 -12.317 1.00 92.31 98 MET A O 1
ATOM 793 N N . VAL A 1 99 ? -4.006 1.748 -11.620 1.00 93.94 99 VAL A N 1
ATOM 794 C CA . VAL A 1 99 ? -4.601 2.745 -12.526 1.00 93.94 99 VAL A CA 1
ATOM 795 C C . VAL A 1 99 ? -4.002 4.130 -12.290 1.00 93.94 99 VAL A C 1
ATOM 797 O O . VAL A 1 99 ? -3.623 4.803 -13.246 1.00 93.94 99 VAL A O 1
ATOM 800 N N . VAL A 1 100 ? -3.860 4.548 -11.028 1.00 91.56 100 VAL A N 1
ATOM 801 C CA . VAL A 1 100 ? -3.241 5.838 -10.679 1.00 91.56 100 VAL A CA 1
ATOM 802 C C . VAL A 1 100 ? -1.788 5.903 -11.154 1.00 91.56 100 VAL A C 1
ATOM 804 O O . VAL A 1 100 ? -1.366 6.922 -11.695 1.00 91.56 100 VAL A O 1
ATOM 807 N N . ALA A 1 101 ? -1.020 4.825 -10.987 1.00 90.38 101 ALA A N 1
ATOM 808 C CA . ALA A 1 101 ? 0.378 4.785 -11.404 1.00 90.38 101 ALA A CA 1
ATOM 809 C C . ALA A 1 101 ? 0.546 4.823 -12.932 1.00 90.38 101 ALA A C 1
ATOM 811 O O . ALA A 1 101 ? 1.453 5.493 -13.430 1.00 90.38 101 ALA A O 1
ATOM 812 N N . SER A 1 102 ? -0.344 4.164 -13.677 1.00 90.75 102 SER A N 1
ATOM 813 C CA . SER A 1 102 ? -0.373 4.243 -15.142 1.00 90.75 102 SER A CA 1
ATOM 814 C C . SER A 1 102 ? -0.807 5.622 -15.627 1.00 90.75 102 SER A C 1
ATOM 816 O O . SER A 1 102 ? -0.173 6.174 -16.519 1.00 90.75 102 SER A O 1
ATOM 818 N N . TYR A 1 103 ? -1.839 6.210 -15.013 1.00 92.56 103 TYR A N 1
ATOM 819 C CA . TYR A 1 103 ? -2.338 7.542 -15.367 1.00 92.56 103 TYR A CA 1
ATOM 820 C C . TYR A 1 103 ? -1.273 8.629 -15.175 1.00 92.56 103 TYR A C 1
ATOM 822 O O . TYR A 1 103 ? -1.117 9.507 -16.018 1.00 92.56 103 TYR A O 1
ATOM 830 N N . LEU A 1 104 ? -0.501 8.547 -14.088 1.00 88.44 104 LEU A N 1
ATOM 831 C CA . LEU A 1 104 ? 0.609 9.464 -13.816 1.00 88.44 104 LEU A CA 1
ATOM 832 C C . LEU A 1 104 ? 1.872 9.160 -14.637 1.00 88.44 104 LEU A C 1
ATOM 834 O O . LEU A 1 104 ? 2.831 9.925 -14.572 1.00 88.44 104 LEU A O 1
ATOM 838 N N . ASN A 1 105 ? 1.884 8.057 -15.391 1.00 88.69 105 ASN A N 1
ATOM 839 C CA . ASN A 1 105 ? 3.018 7.574 -16.174 1.00 88.69 105 ASN A CA 1
ATOM 840 C C . ASN A 1 105 ? 4.333 7.550 -15.374 1.00 88.69 105 ASN A C 1
ATOM 842 O O . ASN A 1 105 ? 5.351 8.133 -15.762 1.00 88.69 105 ASN A O 1
ATOM 846 N N . VAL A 1 106 ? 4.292 6.868 -14.228 1.00 86.94 106 VAL A N 1
ATOM 847 C CA . VAL A 1 106 ? 5.390 6.837 -13.249 1.00 86.94 106 VAL A CA 1
ATOM 848 C C . VAL A 1 106 ? 6.707 6.312 -13.841 1.00 86.94 106 VAL A C 1
ATOM 850 O O . VAL A 1 106 ? 7.775 6.726 -13.396 1.00 86.94 106 VAL A O 1
ATOM 853 N N . GLY A 1 107 ? 6.652 5.450 -14.861 1.00 83.12 107 GLY A N 1
ATOM 854 C CA . GLY A 1 107 ? 7.835 4.924 -15.553 1.00 83.12 107 GLY A CA 1
ATOM 855 C C . GLY A 1 107 ? 8.550 5.912 -16.476 1.00 83.12 107 GLY A C 1
ATOM 856 O O . GLY A 1 107 ? 9.619 5.590 -16.987 1.00 83.12 107 GLY A O 1
ATOM 857 N N . SER A 1 108 ? 7.999 7.107 -16.703 1.00 86.75 108 SER A N 1
ATOM 858 C CA . SER A 1 108 ? 8.634 8.113 -17.557 1.00 86.75 108 SER A CA 1
ATOM 859 C C . SER A 1 108 ? 9.796 8.837 -16.850 1.00 86.75 108 SER A C 1
ATOM 861 O O . SER A 1 108 ? 9.638 9.272 -15.703 1.00 86.75 108 SER A O 1
ATOM 863 N N . PRO A 1 109 ? 10.942 9.060 -17.530 1.00 84.88 109 PRO A N 1
ATOM 864 C CA . PRO A 1 109 ? 12.083 9.774 -16.952 1.00 84.88 109 PRO A CA 1
ATOM 865 C C . PRO A 1 109 ? 11.759 11.169 -16.440 1.00 84.88 109 PRO A C 1
ATOM 867 O O . PRO A 1 109 ? 12.268 11.573 -15.398 1.00 84.88 109 PRO A O 1
ATOM 870 N N . SER A 1 110 ? 10.873 11.893 -17.120 1.00 86.69 110 SER A N 1
ATOM 871 C CA . SER A 1 110 ? 10.416 13.215 -16.688 1.00 86.69 110 SER A CA 1
ATOM 872 C C . SER A 1 110 ? 9.640 13.166 -15.370 1.00 86.69 110 SER A C 1
ATOM 874 O O . SER A 1 110 ? 9.762 14.082 -14.560 1.00 86.69 110 SER A O 1
ATOM 876 N N . PHE A 1 111 ? 8.877 12.099 -15.117 1.00 86.06 111 PHE A N 1
ATOM 877 C CA . PHE A 1 111 ? 8.107 11.962 -13.886 1.00 86.06 111 PHE A CA 1
ATOM 878 C C . PHE A 1 111 ? 8.983 11.532 -12.709 1.00 86.06 111 PHE A C 1
ATOM 880 O O . PHE A 1 111 ? 8.964 12.194 -11.669 1.00 86.06 111 PHE A O 1
ATOM 887 N N . TYR A 1 112 ? 9.753 10.446 -12.847 1.00 82.19 112 TYR A N 1
ATOM 888 C CA . TYR A 1 112 ? 10.479 9.883 -11.703 1.00 82.19 112 TYR A CA 1
ATOM 889 C C . TYR A 1 112 ? 11.695 10.707 -11.273 1.00 82.19 112 TYR A C 1
ATOM 891 O O . TYR A 1 112 ? 12.061 10.666 -10.099 1.00 82.19 112 TYR A O 1
ATOM 899 N N . THR A 1 113 ? 12.281 11.506 -12.171 1.00 82.38 113 THR A N 1
ATOM 900 C CA . THR A 1 113 ? 13.361 12.442 -11.812 1.00 82.38 113 THR A CA 1
ATOM 901 C C . THR A 1 113 ? 12.842 13.680 -11.080 1.00 82.38 113 THR A C 1
ATOM 903 O O . THR A 1 113 ? 13.502 14.161 -10.162 1.00 82.38 113 THR A O 1
ATOM 906 N N . ALA A 1 114 ? 11.648 14.166 -11.436 1.00 82.56 114 ALA A N 1
ATOM 907 C CA . ALA A 1 114 ? 11.017 15.319 -10.795 1.00 82.56 114 ALA A CA 1
ATOM 908 C C . ALA A 1 114 ? 10.311 14.959 -9.476 1.00 82.56 114 ALA A C 1
ATOM 910 O O . ALA A 1 114 ? 10.316 15.747 -8.533 1.00 82.56 114 ALA A O 1
ATOM 911 N N . ASN A 1 115 ? 9.702 13.771 -9.394 1.00 80.12 115 ASN A N 1
ATOM 912 C CA . ASN A 1 115 ? 8.821 13.363 -8.296 1.00 80.12 115 ASN A CA 1
ATOM 913 C C . ASN A 1 115 ? 9.271 12.051 -7.634 1.00 80.12 115 ASN A C 1
ATOM 915 O O . ASN A 1 115 ? 8.476 11.124 -7.471 1.00 80.12 115 ASN A O 1
ATOM 919 N N . GLU A 1 116 ? 10.528 11.984 -7.194 1.00 77.31 116 GLU A N 1
ATOM 920 C CA . GLU A 1 116 ? 11.160 10.780 -6.620 1.00 77.31 116 GLU A CA 1
ATOM 921 C C . GLU A 1 116 ? 10.315 10.099 -5.523 1.00 77.31 116 GLU A C 1
ATOM 923 O O . GLU A 1 116 ? 10.119 8.885 -5.530 1.00 77.31 116 GLU A O 1
ATOM 928 N N . SER A 1 117 ? 9.732 10.875 -4.601 1.00 75.94 117 SER A N 1
ATOM 929 C CA . SER A 1 117 ? 8.921 10.339 -3.495 1.00 75.94 117 SER A CA 1
ATOM 930 C C . SER A 1 117 ? 7.636 9.645 -3.960 1.00 75.94 117 SER A C 1
ATOM 932 O O . SER A 1 117 ? 7.239 8.632 -3.378 1.00 75.94 117 SER A O 1
ATOM 934 N N . LEU A 1 118 ? 6.966 10.196 -4.976 1.00 79.75 118 LEU A N 1
ATOM 935 C CA . LEU A 1 118 ? 5.752 9.606 -5.545 1.00 79.75 118 LEU A CA 1
ATOM 936 C C . LEU A 1 118 ? 6.104 8.436 -6.457 1.00 79.75 118 LEU A C 1
ATOM 938 O O . LEU A 1 118 ? 5.442 7.402 -6.388 1.00 79.75 118 LEU A O 1
ATOM 942 N N . ALA A 1 119 ? 7.179 8.574 -7.231 1.00 83.69 119 ALA A N 1
ATOM 943 C CA . ALA A 1 119 ? 7.686 7.517 -8.087 1.00 83.69 119 ALA A CA 1
ATOM 944 C C . ALA A 1 119 ? 8.061 6.276 -7.278 1.00 83.69 119 ALA A C 1
ATOM 946 O O . ALA A 1 119 ? 7.628 5.185 -7.618 1.00 83.69 119 ALA A O 1
ATOM 947 N N . HIS A 1 120 ? 8.739 6.433 -6.139 1.00 82.44 120 HIS A N 1
ATOM 948 C CA . HIS A 1 120 ? 9.045 5.316 -5.248 1.00 82.44 120 HIS A CA 1
ATOM 949 C C . HIS A 1 120 ? 7.783 4.616 -4.712 1.00 82.44 120 HIS A C 1
ATOM 951 O O . HIS A 1 120 ? 7.707 3.393 -4.728 1.00 82.44 120 HIS A O 1
ATOM 957 N N . ARG A 1 121 ? 6.759 5.362 -4.273 1.00 82.62 121 ARG A N 1
ATOM 958 C CA . ARG A 1 121 ? 5.533 4.778 -3.680 1.00 82.62 121 ARG A CA 1
ATOM 959 C C . ARG A 1 121 ? 4.628 4.086 -4.695 1.00 82.62 121 ARG A C 1
ATOM 961 O O . ARG A 1 121 ? 3.928 3.144 -4.343 1.00 82.62 121 ARG A O 1
ATOM 968 N N . LEU A 1 122 ? 4.605 4.586 -5.927 1.00 87.12 122 LEU A N 1
ATOM 969 C CA . LEU A 1 122 ? 3.797 4.040 -7.017 1.00 87.12 122 LEU A CA 1
ATOM 970 C C . LEU A 1 122 ? 4.603 3.127 -7.948 1.00 87.12 122 LEU A C 1
ATOM 972 O O . LEU A 1 122 ? 4.028 2.576 -8.884 1.00 87.12 122 LEU A O 1
ATOM 976 N N . SER A 1 123 ? 5.901 2.942 -7.684 1.00 87.38 123 SER A N 1
ATOM 977 C CA . SER A 1 123 ? 6.795 2.116 -8.500 1.00 87.38 123 SER A CA 1
ATOM 978 C C . SER A 1 123 ? 6.254 0.700 -8.639 1.00 87.38 123 SER A C 1
ATOM 980 O O . SER A 1 123 ? 6.020 0.264 -9.763 1.00 87.38 123 SER A O 1
ATOM 982 N N . ALA A 1 124 ? 5.920 0.037 -7.524 1.00 88.88 124 ALA A N 1
ATOM 983 C CA . ALA A 1 124 ? 5.337 -1.298 -7.568 1.00 88.88 124 ALA A CA 1
ATOM 984 C C . ALA A 1 124 ? 4.074 -1.361 -8.434 1.00 88.88 124 ALA A C 1
ATOM 986 O O . ALA A 1 124 ? 3.913 -2.244 -9.270 1.00 88.88 124 ALA A O 1
ATOM 987 N N . SER A 1 125 ? 3.183 -0.389 -8.251 1.00 91.19 125 SER A N 1
ATOM 988 C CA . SER A 1 125 ? 1.909 -0.302 -8.960 1.00 91.19 125 SER A CA 1
ATOM 989 C C . SER A 1 125 ? 2.069 -0.180 -10.475 1.00 91.19 125 SER A C 1
ATOM 991 O O . SER A 1 125 ? 1.272 -0.744 -11.217 1.00 91.19 125 SER A O 1
ATOM 993 N N . TYR A 1 126 ? 3.091 0.545 -10.932 1.00 90.25 126 TYR A N 1
ATOM 994 C CA . TYR A 1 126 ? 3.419 0.673 -12.351 1.00 90.25 126 TYR A CA 1
ATOM 995 C C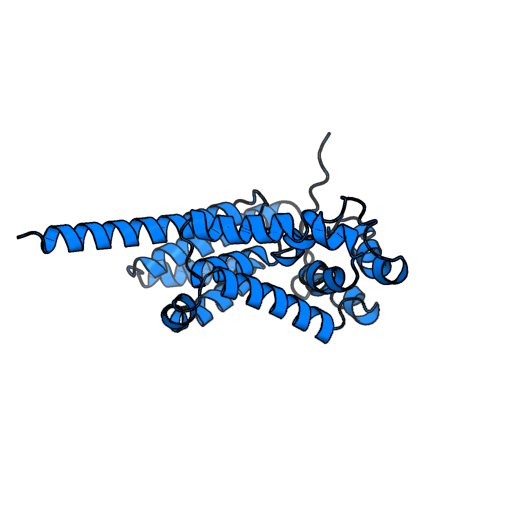 . TYR A 1 126 ? 4.132 -0.576 -12.887 1.00 90.25 126 TYR A C 1
ATOM 997 O O . TYR A 1 126 ? 3.868 -1.049 -13.992 1.00 90.25 126 TYR A O 1
ATOM 1005 N N . MET A 1 127 ? 5.043 -1.130 -12.090 1.00 88.00 127 MET A N 1
ATOM 1006 C CA . MET A 1 127 ? 5.924 -2.217 -12.498 1.00 88.00 127 MET A CA 1
ATOM 1007 C C . MET A 1 127 ? 5.190 -3.546 -12.689 1.00 88.00 127 MET A C 1
ATOM 1009 O O . MET A 1 127 ? 5.528 -4.272 -13.617 1.00 88.00 127 MET A O 1
ATOM 1013 N N . ILE A 1 128 ? 4.150 -3.846 -11.902 1.00 89.44 128 ILE A N 1
ATOM 1014 C CA . ILE A 1 128 ? 3.356 -5.088 -12.040 1.00 89.44 128 ILE A CA 1
ATOM 1015 C C . ILE A 1 128 ? 2.852 -5.304 -13.475 1.00 89.44 128 ILE A C 1
ATOM 1017 O O . ILE A 1 128 ? 2.846 -6.430 -13.963 1.00 89.44 128 ILE A O 1
ATOM 1021 N N . GLN A 1 129 ? 2.486 -4.229 -14.178 1.00 87.19 129 GLN A N 1
ATOM 1022 C CA . GLN A 1 129 ? 1.984 -4.288 -15.559 1.00 87.19 129 GLN A CA 1
ATOM 1023 C C . GLN A 1 129 ? 3.051 -4.706 -16.580 1.00 87.19 129 GLN A C 1
ATOM 1025 O O . GLN A 1 129 ? 2.723 -5.067 -17.705 1.00 87.19 129 GLN A O 1
ATOM 1030 N N . HIS A 1 130 ? 4.320 -4.657 -16.181 1.00 86.81 130 HIS A N 1
ATOM 1031 C CA . HIS A 1 130 ? 5.488 -4.902 -17.017 1.00 86.81 130 HIS A CA 1
ATOM 1032 C C . HIS A 1 130 ? 6.287 -6.137 -16.560 1.00 86.81 130 HIS A C 1
ATOM 1034 O O . HIS A 1 130 ? 7.416 -6.339 -17.012 1.00 86.81 130 HIS A O 1
ATOM 1040 N N . MET A 1 131 ? 5.729 -6.951 -15.654 1.00 85.12 131 MET A N 1
ATOM 1041 C CA . MET A 1 131 ? 6.324 -8.223 -15.233 1.00 85.12 131 MET A CA 1
ATOM 1042 C C . MET A 1 131 ? 6.089 -9.317 -16.273 1.00 85.12 131 MET A C 1
ATOM 1044 O O . MET A 1 131 ? 5.028 -9.393 -16.894 1.00 85.12 131 MET A O 1
ATOM 1048 N N . SER A 1 132 ? 7.055 -10.227 -16.409 1.00 84.75 132 SER A N 1
ATOM 1049 C CA . SER A 1 132 ? 6.846 -11.447 -17.188 1.00 84.75 132 SER A CA 1
ATOM 1050 C C . SER A 1 132 ? 5.803 -12.366 -16.532 1.00 84.75 132 SER A C 1
ATOM 1052 O O . SER A 1 132 ? 5.695 -12.451 -15.308 1.00 84.75 132 SER A O 1
ATOM 1054 N N . ILE A 1 133 ? 5.045 -13.096 -17.355 1.00 83.44 133 ILE A N 1
ATOM 1055 C CA . ILE A 1 133 ? 3.900 -13.913 -16.910 1.00 83.44 133 ILE A CA 1
ATOM 1056 C C . ILE A 1 133 ? 4.290 -14.969 -15.866 1.00 83.44 133 ILE A C 1
ATOM 1058 O O . ILE A 1 133 ? 3.553 -15.179 -14.906 1.00 83.44 133 ILE A O 1
ATOM 1062 N N . GLY A 1 134 ? 5.459 -15.603 -16.007 1.00 81.75 134 GLY A N 1
ATOM 1063 C CA . GLY A 1 134 ? 5.943 -16.580 -15.023 1.00 81.75 134 GLY A CA 1
ATOM 1064 C C . GLY A 1 134 ? 6.200 -15.956 -13.647 1.00 81.75 134 GLY A C 1
ATOM 1065 O O . GLY A 1 134 ? 5.836 -16.529 -12.620 1.00 81.75 134 GLY A O 1
ATOM 1066 N N . ASN A 1 135 ? 6.735 -14.735 -13.629 1.00 85.00 135 ASN A N 1
ATOM 1067 C CA . ASN A 1 135 ? 7.042 -14.006 -12.401 1.00 85.00 135 ASN A CA 1
ATOM 1068 C C . ASN A 1 135 ? 5.802 -13.350 -11.777 1.00 85.00 135 ASN A C 1
ATOM 1070 O O . ASN A 1 135 ? 5.813 -13.032 -10.592 1.00 85.00 135 ASN A O 1
ATOM 1074 N N . LEU A 1 136 ? 4.696 -13.200 -12.516 1.00 86.12 136 LEU A N 1
ATOM 1075 C CA . LEU A 1 136 ? 3.418 -12.801 -11.916 1.00 86.12 136 LEU A CA 1
ATOM 1076 C C . LEU A 1 136 ? 2.926 -13.841 -10.900 1.00 86.12 136 LEU A C 1
ATOM 1078 O O . LEU A 1 136 ? 2.305 -13.473 -9.908 1.00 86.12 136 LEU A O 1
ATOM 1082 N N . ILE A 1 137 ? 3.195 -15.133 -11.120 1.00 87.50 137 ILE A N 1
ATOM 1083 C CA . ILE A 1 137 ? 2.686 -16.209 -10.256 1.00 87.50 137 ILE A CA 1
ATOM 1084 C C . ILE A 1 137 ? 3.516 -16.327 -8.975 1.00 87.50 137 ILE A C 1
ATOM 1086 O O . ILE A 1 137 ? 2.944 -16.358 -7.884 1.00 87.50 137 ILE A O 1
ATOM 1090 N N . PHE A 1 138 ? 4.844 -16.376 -9.113 1.00 85.88 138 PHE A N 1
ATOM 1091 C CA . PHE A 1 138 ? 5.773 -16.671 -8.014 1.00 85.88 138 PHE A CA 1
ATOM 1092 C C . PHE A 1 138 ? 6.439 -15.435 -7.399 1.00 85.88 138 PHE A C 1
ATOM 1094 O O . PHE A 1 138 ? 7.036 -15.538 -6.331 1.00 85.88 138 PHE A O 1
ATOM 1101 N N . GLY A 1 139 ? 6.303 -14.273 -8.036 1.00 86.94 139 GLY A N 1
ATOM 1102 C CA . GLY A 1 139 ? 6.984 -13.050 -7.637 1.00 86.94 139 GLY A CA 1
ATOM 1103 C C . GLY A 1 139 ? 8.332 -12.876 -8.328 1.00 86.94 139 GLY A C 1
ATOM 1104 O O . GLY A 1 139 ? 8.689 -13.582 -9.271 1.00 86.94 139 GLY A O 1
ATOM 1105 N N . CYS A 1 140 ? 9.058 -11.869 -7.868 1.00 85.31 140 CYS A N 1
ATOM 1106 C CA . CYS A 1 140 ? 10.316 -11.405 -8.416 1.00 85.31 140 CYS A CA 1
ATOM 1107 C C . CYS A 1 140 ? 11.434 -11.543 -7.385 1.00 85.31 140 CYS A C 1
ATOM 1109 O O . CYS A 1 140 ? 11.226 -11.272 -6.202 1.00 85.31 140 CYS A O 1
ATOM 1111 N N . ASP A 1 141 ? 12.623 -11.914 -7.851 1.00 79.31 141 ASP A N 1
ATOM 1112 C CA . ASP A 1 141 ? 13.814 -11.998 -7.009 1.00 79.31 141 ASP A CA 1
ATOM 1113 C C . ASP A 1 141 ? 14.342 -10.601 -6.618 1.00 79.31 141 ASP A C 1
ATOM 1115 O O . ASP A 1 141 ? 13.988 -9.582 -7.220 1.00 79.31 141 ASP A O 1
ATOM 1119 N N . VAL A 1 142 ? 15.223 -10.557 -5.618 1.00 70.94 142 VAL A N 1
ATOM 1120 C CA . VAL A 1 142 ? 15.792 -9.348 -4.996 1.00 70.94 142 VAL A CA 1
ATOM 1121 C C . VAL A 1 142 ? 16.520 -8.452 -6.006 1.00 70.94 142 VAL A C 1
ATOM 1123 O O . VAL A 1 142 ? 16.572 -7.235 -5.823 1.00 70.94 142 VAL A O 1
ATOM 1126 N N . ASP A 1 143 ? 17.021 -9.036 -7.096 1.00 72.38 143 ASP A N 1
ATOM 1127 C CA . ASP A 1 143 ? 17.734 -8.335 -8.170 1.00 72.38 143 ASP A CA 1
ATOM 1128 C C . ASP A 1 143 ? 16.815 -7.746 -9.256 1.00 72.38 143 ASP A C 1
ATOM 1130 O O . ASP A 1 143 ? 17.295 -7.151 -10.228 1.00 72.38 143 ASP A O 1
ATOM 1134 N N . TYR A 1 144 ? 15.494 -7.897 -9.114 1.00 78.44 144 TYR A N 1
ATOM 1135 C CA . TYR A 1 144 ? 14.484 -7.348 -10.025 1.00 78.44 144 TYR A CA 1
ATOM 1136 C C . TYR A 1 144 ? 14.660 -7.751 -11.494 1.00 78.44 144 TYR A C 1
ATOM 1138 O O . TYR A 1 144 ? 14.274 -7.030 -12.414 1.00 78.44 144 TYR A O 1
ATOM 1146 N N . THR A 1 145 ? 15.209 -8.940 -11.735 1.00 78.56 145 THR A N 1
ATOM 1147 C CA . THR A 1 145 ? 15.438 -9.500 -13.078 1.00 78.56 145 THR A CA 1
ATOM 1148 C C . THR A 1 145 ? 14.147 -9.893 -13.800 1.00 78.56 145 THR A C 1
ATOM 1150 O O . THR A 1 145 ? 14.176 -10.245 -14.975 1.00 78.56 145 THR A O 1
ATOM 1153 N N . CYS A 1 146 ? 12.999 -9.811 -13.122 1.00 81.38 146 CYS A N 1
ATOM 1154 C CA . CYS A 1 146 ? 11.689 -10.126 -13.682 1.00 81.38 146 CYS A CA 1
ATOM 1155 C C . CYS A 1 146 ? 11.121 -9.058 -14.630 1.00 81.38 146 CYS A C 1
ATOM 1157 O O . CYS A 1 146 ? 10.085 -9.309 -15.255 1.00 81.38 146 CYS A O 1
ATOM 1159 N N . PHE A 1 147 ? 11.756 -7.887 -14.715 1.00 82.62 147 PHE A N 1
ATOM 1160 C CA . PHE A 1 147 ? 11.337 -6.791 -15.584 1.00 82.62 147 PHE A CA 1
ATOM 1161 C C . PHE A 1 147 ? 12.152 -6.766 -16.871 1.00 82.62 147 PHE A C 1
ATOM 1163 O O . PHE A 1 147 ? 13.366 -6.966 -16.860 1.00 82.62 147 PHE A O 1
ATOM 1170 N N . ASP A 1 148 ? 11.477 -6.466 -17.978 1.00 75.19 148 ASP A N 1
ATOM 1171 C CA . ASP A 1 148 ? 12.142 -6.261 -19.260 1.00 75.19 148 ASP A CA 1
ATOM 1172 C C . ASP A 1 148 ? 13.086 -5.043 -19.208 1.00 75.19 148 ASP A C 1
ATOM 1174 O O . ASP A 1 148 ? 12.816 -4.052 -18.518 1.00 75.19 148 ASP A O 1
ATOM 1178 N N . TYR A 1 149 ? 14.178 -5.088 -19.976 1.00 68.56 149 TYR A N 1
ATOM 1179 C CA . TYR A 1 149 ? 15.243 -4.077 -19.972 1.00 68.56 149 TYR A CA 1
ATOM 1180 C C . TYR A 1 149 ? 14.712 -2.660 -20.243 1.00 68.56 149 TYR A C 1
ATOM 1182 O O . TYR A 1 149 ? 15.244 -1.683 -19.721 1.00 68.56 149 TYR A O 1
ATOM 1190 N N . ARG A 1 150 ? 13.620 -2.544 -21.011 1.00 67.88 150 ARG A N 1
ATOM 1191 C CA . ARG A 1 150 ? 12.955 -1.270 -21.334 1.00 67.88 150 ARG A CA 1
ATOM 1192 C C . ARG A 1 150 ? 12.304 -0.596 -20.128 1.00 67.88 150 ARG A C 1
ATOM 1194 O O . ARG A 1 150 ? 12.246 0.627 -20.083 1.00 67.88 150 ARG A O 1
ATOM 1201 N N . ASN A 1 151 ? 11.841 -1.378 -19.156 1.00 69.69 151 ASN A N 1
ATOM 1202 C CA . ASN A 1 151 ? 11.112 -0.886 -17.982 1.00 69.69 151 ASN A CA 1
ATOM 1203 C C . ASN A 1 151 ? 11.982 -0.868 -16.717 1.00 69.69 151 ASN A C 1
ATOM 1205 O O . ASN A 1 151 ? 11.554 -0.386 -15.667 1.00 69.69 151 ASN A O 1
ATOM 1209 N N . ARG A 1 152 ? 13.230 -1.337 -16.829 1.00 77.19 152 ARG A N 1
ATOM 1210 C CA . ARG A 1 152 ? 14.211 -1.350 -15.743 1.00 77.19 152 ARG A CA 1
ATOM 1211 C C . ARG A 1 152 ? 14.744 0.042 -15.392 1.00 77.19 152 ARG A C 1
ATOM 1213 O O . ARG A 1 152 ? 15.201 0.237 -14.276 1.00 77.19 152 ARG A O 1
ATOM 1220 N N . GLY A 1 153 ? 14.595 1.037 -16.271 1.00 81.56 153 GLY A N 1
ATOM 1221 C CA . GLY A 1 153 ? 15.092 2.401 -16.034 1.00 81.56 153 GLY A CA 1
ATOM 1222 C C . GLY A 1 153 ? 14.586 3.047 -14.735 1.00 81.56 153 GLY A C 1
ATOM 1223 O O . GLY A 1 153 ? 15.351 3.723 -14.050 1.00 81.56 153 GLY A O 1
ATOM 1224 N N . LEU A 1 154 ? 13.332 2.785 -14.344 1.00 82.31 154 LEU A N 1
ATOM 1225 C CA . LEU A 1 154 ? 12.787 3.232 -13.055 1.00 82.31 154 LEU A CA 1
ATOM 1226 C C . LEU A 1 154 ? 13.442 2.499 -11.872 1.00 82.31 154 LEU A C 1
ATOM 1228 O O . LEU A 1 154 ? 13.770 3.121 -10.865 1.00 82.31 154 LEU A O 1
ATOM 1232 N N . VAL A 1 155 ? 13.641 1.185 -11.996 1.00 82.38 155 VAL A N 1
ATOM 1233 C CA . VAL A 1 155 ? 14.271 0.340 -10.968 1.00 82.38 155 VAL A CA 1
ATOM 1234 C C . VAL A 1 155 ? 15.717 0.757 -10.756 1.00 82.38 155 VAL A C 1
ATOM 1236 O O . VAL A 1 155 ? 16.129 1.025 -9.631 1.00 82.38 155 VAL A O 1
ATOM 1239 N N . ASP A 1 156 ? 16.462 0.892 -11.847 1.00 83.00 156 ASP A N 1
ATOM 1240 C CA . ASP A 1 156 ? 17.866 1.272 -11.827 1.00 83.00 156 ASP A CA 1
ATOM 1241 C C . ASP A 1 156 ? 18.031 2.694 -11.278 1.00 83.00 156 ASP A C 1
ATOM 1243 O O . ASP A 1 156 ? 18.938 2.944 -10.484 1.00 83.00 156 ASP A O 1
ATOM 1247 N N . PHE A 1 157 ? 17.122 3.623 -11.600 1.00 81.75 157 PHE A N 1
ATOM 1248 C CA . PHE A 1 157 ? 17.103 4.959 -10.998 1.00 81.75 157 PHE A CA 1
ATOM 1249 C C . PHE A 1 157 ? 16.908 4.909 -9.472 1.00 81.75 157 PHE A C 1
ATOM 1251 O O . PHE A 1 157 ? 17.659 5.547 -8.733 1.00 81.75 157 PHE A O 1
ATOM 1258 N N . LEU A 1 158 ? 15.941 4.124 -8.987 1.00 78.06 158 LEU A N 1
ATOM 1259 C CA . LEU A 1 158 ? 15.657 3.991 -7.553 1.00 78.06 158 LEU A CA 1
ATOM 1260 C C . LEU A 1 158 ? 16.794 3.277 -6.796 1.00 78.06 158 LEU A C 1
ATOM 1262 O O . LEU A 1 158 ? 17.130 3.654 -5.669 1.00 78.06 158 LEU A O 1
ATOM 1266 N N . MET A 1 159 ? 17.430 2.282 -7.417 1.00 77.88 159 MET A N 1
ATOM 1267 C CA . MET A 1 159 ? 18.526 1.521 -6.813 1.00 77.88 159 MET A CA 1
ATOM 1268 C C . MET A 1 159 ? 19.870 2.269 -6.846 1.00 77.88 159 MET A C 1
ATOM 1270 O O . MET A 1 159 ? 20.632 2.186 -5.881 1.00 77.88 159 MET A O 1
ATOM 1274 N N . SER A 1 160 ? 20.161 3.028 -7.908 1.00 75.00 160 SER A N 1
ATOM 1275 C CA . SER A 1 160 ? 21.457 3.702 -8.115 1.00 75.00 160 SER A CA 1
ATOM 1276 C C . SER A 1 160 ? 21.689 4.933 -7.233 1.00 75.00 160 SER A C 1
ATOM 1278 O O . SER A 1 160 ? 22.841 5.280 -6.974 1.00 75.00 160 SER A O 1
ATOM 1280 N N . ARG A 1 161 ? 20.642 5.575 -6.696 1.00 65.56 161 ARG A N 1
ATOM 1281 C CA . ARG A 1 161 ? 20.743 6.816 -5.894 1.00 65.56 161 ARG A CA 1
ATOM 1282 C C . ARG A 1 161 ? 21.322 6.667 -4.473 1.00 65.56 161 ARG A C 1
ATOM 1284 O O . ARG A 1 161 ? 21.042 7.465 -3.585 1.00 65.56 161 ARG A O 1
ATOM 1291 N N . GLY A 1 162 ? 22.154 5.656 -4.225 1.00 47.19 162 GLY A N 1
ATOM 1292 C CA . GLY A 1 162 ? 22.927 5.504 -2.982 1.00 47.19 162 GLY A CA 1
ATOM 1293 C C . GLY A 1 162 ? 22.124 5.084 -1.742 1.00 47.19 162 GLY A C 1
ATOM 1294 O O . GLY A 1 162 ? 22.722 4.786 -0.708 1.00 47.19 162 GLY A O 1
ATOM 1295 N N . GLY A 1 163 ? 20.793 5.010 -1.845 1.00 52.69 163 GLY A N 1
ATOM 1296 C CA . GLY A 1 163 ? 19.882 4.663 -0.753 1.00 52.69 163 GLY A CA 1
ATOM 1297 C C . GLY A 1 163 ? 19.262 3.266 -0.823 1.00 52.69 163 GLY A C 1
ATOM 1298 O O . GLY A 1 163 ? 18.673 2.856 0.168 1.00 52.69 163 GLY A O 1
ATOM 1299 N N . GLY A 1 164 ? 19.376 2.520 -1.930 1.00 60.97 164 GLY A N 1
ATOM 1300 C CA . GLY A 1 164 ? 18.757 1.189 -2.058 1.00 60.97 164 GLY A CA 1
ATOM 1301 C C . GLY A 1 164 ? 17.230 1.222 -1.923 1.00 60.97 164 GLY A C 1
ATOM 1302 O O . GLY A 1 164 ? 16.660 0.438 -1.167 1.00 60.97 164 GLY A O 1
ATOM 1303 N N . PHE A 1 165 ? 16.570 2.172 -2.592 1.00 67.69 165 PHE A N 1
ATOM 1304 C CA . PHE A 1 165 ? 15.114 2.275 -2.578 1.00 67.69 165 PHE A CA 1
ATOM 1305 C C . PHE A 1 165 ? 14.516 1.111 -3.362 1.00 67.69 165 PHE A C 1
ATOM 1307 O O . PHE A 1 165 ? 14.526 1.092 -4.591 1.00 67.69 165 PHE A O 1
ATOM 1314 N N . THR A 1 166 ? 14.035 0.110 -2.633 1.00 77.12 166 THR A N 1
ATOM 1315 C CA . THR A 1 166 ? 13.404 -1.055 -3.236 1.00 77.12 166 THR A CA 1
ATOM 1316 C C . THR A 1 166 ? 12.008 -0.671 -3.725 1.00 77.12 166 THR A C 1
ATOM 1318 O O . THR A 1 166 ? 11.228 -0.119 -2.949 1.00 77.12 166 THR A O 1
ATOM 1321 N N . PRO A 1 167 ? 11.643 -0.975 -4.981 1.00 74.94 167 PRO A N 1
ATOM 1322 C CA . PRO A 1 167 ? 10.311 -0.675 -5.505 1.00 74.94 167 PRO A CA 1
ATOM 1323 C C . PRO A 1 167 ? 9.179 -1.429 -4.784 1.00 74.94 167 PRO A C 1
ATOM 1325 O O . PRO A 1 167 ? 8.008 -1.179 -5.050 1.00 74.94 167 PRO A O 1
ATOM 1328 N N . ASN A 1 168 ? 9.494 -2.315 -3.832 1.00 76.94 168 ASN A N 1
ATOM 1329 C CA . ASN A 1 168 ? 8.562 -3.238 -3.183 1.00 76.94 168 ASN A CA 1
ATOM 1330 C C . ASN A 1 168 ? 7.806 -2.595 -2.021 1.00 76.94 168 ASN A C 1
ATOM 1332 O O . ASN A 1 168 ? 7.868 -3.041 -0.872 1.00 76.94 168 ASN A O 1
ATOM 1336 N N . VAL A 1 169 ? 7.065 -1.539 -2.338 1.00 80.19 169 VAL A N 1
ATOM 1337 C CA . VAL A 1 169 ? 6.338 -0.728 -1.367 1.00 80.19 169 VAL A CA 1
ATOM 1338 C C . VAL A 1 169 ? 4.832 -0.967 -1.468 1.00 80.19 169 VAL A C 1
ATOM 1340 O O . VAL A 1 169 ? 4.265 -1.108 -2.553 1.00 80.19 169 VAL A O 1
ATOM 1343 N N . GLY A 1 170 ? 4.161 -0.994 -0.319 1.00 82.88 170 GLY A N 1
ATOM 1344 C CA . GLY A 1 170 ? 2.718 -1.141 -0.221 1.00 82.88 170 GLY A CA 1
ATOM 1345 C C . GLY A 1 170 ? 2.206 -2.527 -0.590 1.00 82.88 170 GLY A C 1
ATOM 1346 O O . GLY A 1 170 ? 2.944 -3.505 -0.701 1.00 82.88 170 GLY A O 1
ATOM 1347 N N . ILE A 1 171 ? 0.891 -2.590 -0.779 1.00 87.25 171 ILE A N 1
ATOM 1348 C CA . ILE A 1 171 ? 0.170 -3.796 -1.197 1.00 87.25 171 ILE A CA 1
ATOM 1349 C C . ILE A 1 171 ? 0.686 -4.338 -2.540 1.00 87.25 171 ILE A C 1
ATOM 1351 O O . ILE A 1 171 ? 0.857 -5.542 -2.704 1.00 87.25 171 ILE A O 1
ATOM 1355 N N . ASN A 1 172 ? 1.014 -3.446 -3.474 1.00 89.31 172 ASN A N 1
ATOM 1356 C CA . ASN A 1 172 ? 1.540 -3.815 -4.785 1.00 89.31 172 ASN A CA 1
ATOM 1357 C C . ASN A 1 172 ? 2.985 -4.334 -4.676 1.00 89.31 172 ASN A C 1
ATOM 1359 O O . ASN A 1 172 ? 3.370 -5.247 -5.397 1.00 89.31 172 ASN A O 1
ATOM 1363 N N . GLY A 1 173 ? 3.768 -3.846 -3.711 1.00 86.38 173 GLY A N 1
ATOM 1364 C CA . GLY A 1 173 ? 5.088 -4.398 -3.405 1.00 86.38 173 GLY A CA 1
ATOM 1365 C C . GLY A 1 173 ? 5.048 -5.837 -2.885 1.00 86.38 173 GLY A C 1
ATOM 1366 O O . GLY A 1 173 ? 5.951 -6.621 -3.172 1.00 86.38 173 GLY A O 1
ATOM 1367 N N . VAL A 1 174 ? 3.989 -6.221 -2.164 1.00 87.31 174 VAL A N 1
ATOM 1368 C CA . VAL A 1 174 ? 3.766 -7.626 -1.775 1.00 87.31 174 VAL A CA 1
ATOM 1369 C C . VAL A 1 174 ? 3.562 -8.502 -3.008 1.00 87.31 174 VAL A C 1
ATOM 1371 O O . VAL A 1 174 ? 4.135 -9.586 -3.081 1.00 87.31 174 VAL A O 1
ATOM 1374 N N . PHE A 1 175 ? 2.797 -8.012 -3.984 1.00 90.38 175 PHE A N 1
ATOM 1375 C CA . PHE A 1 175 ? 2.584 -8.714 -5.246 1.00 90.38 175 PHE A CA 1
ATOM 1376 C C . PHE A 1 175 ? 3.892 -8.880 -6.030 1.00 90.38 175 PHE A C 1
ATOM 1378 O O . PHE A 1 175 ? 4.155 -9.961 -6.538 1.00 90.38 175 PHE A O 1
ATOM 1385 N N . ILE A 1 176 ? 4.753 -7.858 -6.085 1.00 88.50 176 ILE A N 1
ATOM 1386 C CA . ILE A 1 176 ? 6.062 -7.994 -6.745 1.00 88.50 176 ILE A CA 1
ATOM 1387 C C . ILE A 1 176 ? 6.923 -9.058 -6.061 1.00 88.50 176 ILE A C 1
ATOM 1389 O O . ILE A 1 176 ? 7.530 -9.866 -6.750 1.00 88.50 176 ILE A O 1
ATOM 1393 N N . ASN A 1 177 ? 6.959 -9.095 -4.727 1.00 87.06 177 ASN A N 1
ATOM 1394 C CA . ASN A 1 177 ? 7.796 -10.049 -3.990 1.00 87.06 177 ASN A CA 1
ATOM 1395 C C . ASN A 1 177 ? 7.307 -11.498 -4.079 1.00 87.06 177 ASN A C 1
ATOM 1397 O O . ASN A 1 177 ? 8.114 -12.410 -4.183 1.00 87.06 177 ASN A O 1
ATOM 1401 N N . LEU A 1 178 ? 5.997 -11.716 -3.948 1.00 87.69 178 LEU A N 1
ATOM 1402 C CA . LEU A 1 178 ? 5.431 -13.048 -3.706 1.00 87.69 178 LEU A CA 1
ATOM 1403 C C . LEU A 1 178 ? 4.464 -13.512 -4.806 1.00 87.69 178 LEU A C 1
ATOM 1405 O O . LEU A 1 178 ? 3.864 -14.584 -4.695 1.00 87.69 178 LEU A O 1
ATOM 1409 N N . GLY A 1 179 ? 4.254 -12.680 -5.825 1.00 89.38 179 GLY A N 1
ATOM 1410 C CA . GLY A 1 179 ? 3.330 -12.930 -6.921 1.00 89.38 179 GLY A CA 1
ATOM 1411 C C . GLY A 1 179 ? 1.871 -13.036 -6.481 1.00 89.38 179 GLY A C 1
ATOM 1412 O O . GLY A 1 179 ? 1.465 -12.637 -5.381 1.00 89.38 179 GLY A O 1
ATOM 1413 N N . VAL A 1 180 ? 1.070 -13.630 -7.362 1.00 90.88 180 VAL A N 1
ATOM 1414 C CA . VAL A 1 180 ? -0.343 -13.944 -7.126 1.00 90.88 180 VAL A CA 1
ATOM 1415 C C . VAL A 1 180 ? -0.508 -14.848 -5.903 1.00 90.88 180 VAL A C 1
ATOM 1417 O O . VAL A 1 180 ? -1.447 -14.647 -5.134 1.00 90.88 180 VAL A O 1
ATOM 1420 N N . LEU A 1 181 ? 0.398 -15.807 -5.679 1.00 88.38 181 LEU A N 1
ATOM 1421 C CA . LEU A 1 181 ? 0.294 -16.738 -4.551 1.00 88.38 181 LEU A CA 1
ATOM 1422 C C . LEU A 1 181 ? 0.377 -16.015 -3.204 1.00 88.38 181 LEU A C 1
ATOM 1424 O O . LEU A 1 181 ? -0.490 -16.209 -2.350 1.00 88.38 181 LEU A O 1
ATOM 1428 N N . GLY A 1 182 ? 1.364 -15.137 -3.018 1.00 86.69 182 GLY A N 1
ATOM 1429 C CA . GLY A 1 182 ? 1.450 -14.351 -1.789 1.00 86.69 182 GLY A CA 1
ATOM 1430 C C . GLY A 1 182 ? 0.325 -13.335 -1.655 1.00 86.69 182 GLY A C 1
ATOM 1431 O O . GLY A 1 182 ? -0.191 -13.141 -0.556 1.00 86.69 182 GLY A O 1
ATOM 1432 N N . PHE A 1 183 ? -0.113 -12.727 -2.759 1.00 90.56 183 PHE A N 1
ATOM 1433 C CA . PHE A 1 183 ? -1.243 -11.800 -2.749 1.00 90.56 183 PHE A CA 1
ATOM 1434 C C . PHE A 1 183 ? -2.542 -12.479 -2.285 1.00 90.56 183 PHE A C 1
ATOM 1436 O O . PHE A 1 183 ? -3.241 -11.954 -1.415 1.00 90.56 183 PHE A O 1
ATOM 1443 N N . LEU A 1 184 ? -2.834 -13.679 -2.798 1.00 91.38 184 LEU A N 1
ATOM 1444 C CA . LEU A 1 184 ? -3.965 -14.497 -2.354 1.00 91.38 184 LEU A CA 1
ATOM 1445 C C . LEU A 1 184 ? -3.784 -14.994 -0.918 1.00 91.38 184 LEU A C 1
ATOM 1447 O O . LEU A 1 184 ? -4.751 -15.005 -0.158 1.00 91.38 184 LEU A O 1
ATOM 1451 N N . GLY A 1 185 ? -2.561 -15.347 -0.518 1.00 89.75 185 GLY A N 1
ATOM 1452 C CA . GLY A 1 185 ? -2.242 -15.714 0.861 1.00 89.75 185 GLY A CA 1
ATOM 1453 C C . GLY A 1 185 ? -2.554 -14.591 1.853 1.00 89.75 185 GLY A C 1
ATOM 1454 O O . GLY A 1 185 ? -3.164 -14.839 2.892 1.00 89.75 185 GLY A O 1
ATOM 1455 N N . VAL A 1 186 ? -2.221 -13.342 1.514 1.00 89.69 186 VAL A N 1
ATOM 1456 C CA . VAL A 1 186 ? -2.557 -12.161 2.330 1.00 89.69 186 VAL A CA 1
ATOM 1457 C C . VAL A 1 186 ? -4.062 -11.919 2.373 1.00 89.69 186 VAL A C 1
ATOM 1459 O O . VAL A 1 186 ? -4.613 -11.712 3.456 1.00 89.69 186 VAL A O 1
ATOM 1462 N N . ALA A 1 187 ? -4.738 -11.995 1.224 1.00 90.12 187 ALA A N 1
ATOM 1463 C CA . ALA A 1 187 ? -6.191 -11.887 1.150 1.00 90.12 187 ALA A CA 1
ATOM 1464 C C . ALA A 1 187 ? -6.860 -12.930 2.068 1.00 90.12 187 ALA A C 1
ATOM 1466 O O . ALA A 1 187 ? -7.655 -12.592 2.949 1.00 90.12 187 ALA A O 1
ATOM 1467 N N . PHE A 1 188 ? -6.462 -14.199 1.957 1.00 90.69 188 PHE A N 1
ATOM 1468 C CA . PHE A 1 188 ? -6.957 -15.271 2.818 1.00 90.69 188 PHE A CA 1
ATOM 1469 C C . PHE A 1 188 ? -6.620 -15.038 4.300 1.00 90.69 188 PHE A C 1
ATOM 1471 O O . PHE A 1 188 ? -7.475 -15.225 5.167 1.00 90.69 188 PHE A O 1
ATOM 1478 N N . GLY A 1 189 ? -5.419 -14.537 4.599 1.00 87.19 189 GLY A N 1
ATOM 1479 C CA . GLY A 1 189 ? -5.009 -14.148 5.948 1.00 87.19 189 GLY A CA 1
ATOM 1480 C C . GLY A 1 189 ? -5.948 -13.120 6.585 1.00 87.19 189 GLY A C 1
ATOM 1481 O O . GLY A 1 189 ? -6.333 -13.275 7.744 1.00 87.19 189 GLY A O 1
ATOM 1482 N N . PHE A 1 190 ? -6.415 -12.120 5.832 1.00 88.56 190 PHE A N 1
ATOM 1483 C CA . PHE A 1 190 ? -7.402 -11.159 6.339 1.00 88.56 190 PHE A CA 1
ATOM 1484 C C . PHE A 1 190 ? -8.747 -11.795 6.684 1.00 88.56 190 PHE A C 1
ATOM 1486 O O . PHE A 1 190 ? -9.414 -11.342 7.616 1.00 88.56 190 PHE A O 1
ATOM 1493 N N . GLN A 1 191 ? -9.150 -12.845 5.972 1.00 87.31 191 GLN A N 1
ATOM 1494 C CA . GLN A 1 191 ? -10.360 -13.592 6.298 1.00 87.31 191 GLN A CA 1
ATOM 1495 C C . GLN A 1 191 ? -10.175 -14.452 7.546 1.00 87.31 191 GLN A C 1
ATOM 1497 O O . GLN A 1 191 ? -11.033 -14.409 8.424 1.00 87.31 191 GLN A O 1
ATOM 1502 N N . LEU A 1 192 ? -9.046 -15.155 7.673 1.00 86.50 192 LEU A N 1
ATOM 1503 C CA . LEU A 1 192 ? -8.736 -15.952 8.864 1.00 86.50 192 LEU A CA 1
ATOM 1504 C C . LEU A 1 192 ? -8.720 -15.084 10.134 1.00 86.50 192 LEU A C 1
ATOM 1506 O O . LEU A 1 192 ? -9.215 -15.484 11.185 1.00 86.50 192 LEU A O 1
ATOM 1510 N N . LEU A 1 193 ? -8.205 -13.860 10.015 1.00 83.81 193 LEU A N 1
ATOM 1511 C CA . LEU A 1 193 ? -8.138 -12.885 11.102 1.00 83.81 193 LEU A CA 1
ATOM 1512 C C . LEU A 1 193 ? -9.433 -12.070 11.284 1.00 83.81 193 LEU A C 1
ATOM 1514 O O . LEU A 1 193 ? -9.473 -11.177 12.129 1.00 83.81 193 LEU A O 1
ATOM 1518 N N . ASN A 1 194 ? -10.496 -12.350 10.520 1.00 84.12 194 ASN A N 1
ATOM 1519 C CA . ASN A 1 194 ? -11.782 -11.639 10.558 1.00 84.12 194 ASN A CA 1
ATOM 1520 C C . ASN A 1 194 ? -11.664 -10.108 10.382 1.00 84.12 194 ASN A C 1
ATOM 1522 O O . ASN A 1 194 ? -12.372 -9.325 11.029 1.00 84.12 194 ASN A O 1
ATOM 1526 N N . PHE A 1 195 ? -10.750 -9.647 9.525 1.00 85.12 195 PHE A N 1
ATOM 1527 C CA . PHE A 1 195 ? -10.571 -8.219 9.249 1.00 85.12 195 PHE A CA 1
ATOM 1528 C C . PHE A 1 195 ? -11.766 -7.684 8.461 1.00 85.12 195 PHE A C 1
ATOM 1530 O O . PHE A 1 195 ? -12.168 -8.260 7.445 1.00 85.12 195 PHE A O 1
ATOM 1537 N N . LYS A 1 196 ? -12.320 -6.547 8.902 1.00 88.50 196 LYS A N 1
ATOM 1538 C CA . LYS A 1 196 ? -13.360 -5.839 8.148 1.00 88.50 196 LYS A CA 1
ATOM 1539 C C . LYS A 1 196 ? -12.718 -5.027 7.028 1.00 88.50 196 LYS A C 1
ATOM 1541 O O . LYS A 1 196 ? -11.568 -4.607 7.125 1.00 88.50 196 LYS A O 1
ATOM 1546 N N . SER A 1 197 ? -13.485 -4.724 5.991 1.00 88.06 197 SER A N 1
ATOM 1547 C CA . SER A 1 197 ? -13.015 -3.961 4.827 1.00 88.06 197 SER A CA 1
ATOM 1548 C C . SER A 1 197 ? -12.419 -2.600 5.176 1.00 88.06 197 SER A C 1
ATOM 1550 O O . SER A 1 197 ? -11.413 -2.195 4.601 1.00 88.06 197 SER A O 1
ATOM 1552 N N . PHE A 1 198 ? -12.976 -1.910 6.173 1.00 87.75 198 PHE A N 1
ATOM 1553 C CA . PHE A 1 198 ? -12.401 -0.661 6.669 1.00 87.75 198 PHE A CA 1
ATOM 1554 C C . PHE A 1 198 ? -11.042 -0.864 7.356 1.00 87.75 198 PHE A C 1
ATOM 1556 O O . PHE A 1 198 ? -10.170 -0.009 7.235 1.00 87.75 198 PHE A O 1
ATOM 1563 N N . ASP A 1 199 ? -10.846 -1.991 8.044 1.00 85.88 199 ASP A N 1
ATOM 1564 C CA . ASP A 1 199 ? -9.579 -2.316 8.705 1.00 85.88 199 ASP A CA 1
ATOM 1565 C C . ASP A 1 199 ? -8.494 -2.627 7.662 1.00 85.88 199 ASP A C 1
ATOM 1567 O O . ASP A 1 199 ? -7.375 -2.129 7.774 1.00 85.88 199 ASP A O 1
ATOM 1571 N N . VAL A 1 200 ? -8.850 -3.353 6.593 1.00 88.12 200 VAL A N 1
ATOM 1572 C CA . VAL A 1 200 ? -7.972 -3.592 5.432 1.00 88.12 200 VAL A CA 1
ATOM 1573 C C . VAL A 1 200 ? -7.601 -2.277 4.745 1.00 88.12 200 VAL A C 1
ATOM 1575 O O . VAL A 1 200 ? -6.431 -2.041 4.461 1.00 88.12 200 VAL A O 1
ATOM 1578 N N . LEU A 1 201 ? -8.570 -1.387 4.516 1.00 88.19 201 LEU A N 1
ATOM 1579 C CA . LEU A 1 201 ? -8.322 -0.094 3.877 1.00 88.19 201 LEU A CA 1
ATOM 1580 C C . LEU A 1 201 ? -7.362 0.773 4.700 1.00 88.19 201 LEU A C 1
ATOM 1582 O O . LEU A 1 201 ? -6.423 1.351 4.158 1.00 88.19 201 LEU A O 1
ATOM 1586 N N . ILE A 1 202 ? -7.570 0.824 6.018 1.00 84.44 202 ILE A N 1
ATOM 1587 C CA . ILE A 1 202 ? -6.662 1.500 6.942 1.00 84.44 202 ILE A CA 1
ATOM 1588 C C . ILE A 1 202 ? -5.260 0.894 6.850 1.00 84.44 202 ILE A C 1
ATOM 1590 O O . ILE A 1 202 ? -4.293 1.641 6.707 1.00 84.44 202 ILE A O 1
ATOM 1594 N N . LEU A 1 203 ? -5.148 -0.436 6.910 1.00 84.69 203 LEU A N 1
ATOM 1595 C CA . LEU A 1 203 ? -3.862 -1.121 6.835 1.00 84.69 203 LEU A CA 1
ATOM 1596 C C . LEU A 1 203 ? -3.120 -0.735 5.551 1.00 84.69 203 LEU A C 1
ATOM 1598 O O . LEU A 1 203 ? -1.992 -0.263 5.631 1.00 84.69 203 LEU A O 1
ATOM 1602 N N . VAL A 1 204 ? -3.783 -0.821 4.395 1.00 85.69 204 VAL A N 1
ATOM 1603 C CA . VAL A 1 204 ? -3.182 -0.513 3.090 1.00 85.69 204 VAL A CA 1
ATOM 1604 C C . VAL A 1 204 ? -2.749 0.952 2.973 1.00 85.69 204 VAL A C 1
ATOM 1606 O O . VAL A 1 204 ? -1.677 1.232 2.437 1.00 85.69 204 VAL A O 1
ATOM 1609 N N . ILE A 1 205 ? -3.535 1.900 3.495 1.00 82.75 205 ILE A N 1
ATOM 1610 C CA . ILE A 1 205 ? -3.179 3.328 3.482 1.00 82.75 205 ILE A CA 1
ATOM 1611 C C . ILE A 1 205 ? -1.918 3.574 4.316 1.00 82.75 205 ILE A C 1
ATOM 1613 O O . ILE A 1 205 ? -0.996 4.254 3.858 1.00 82.75 205 ILE A O 1
ATOM 1617 N N . PHE A 1 206 ? -1.850 3.005 5.521 1.00 75.38 206 PHE A N 1
ATOM 1618 C CA . PHE A 1 206 ? -0.696 3.168 6.405 1.00 75.38 206 PHE A CA 1
ATOM 1619 C C . PHE A 1 206 ? 0.544 2.426 5.900 1.00 75.38 206 PHE A C 1
ATOM 1621 O O . PHE A 1 206 ? 1.657 2.923 6.064 1.00 75.38 206 PHE A O 1
ATOM 1628 N N . THR A 1 207 ? 0.372 1.288 5.228 1.00 77.31 207 THR A N 1
ATOM 1629 C CA . THR A 1 207 ? 1.473 0.564 4.588 1.00 77.31 207 THR A CA 1
ATOM 1630 C C . THR A 1 207 ? 1.785 1.088 3.189 1.00 77.31 207 THR A C 1
ATOM 1632 O O . THR A 1 207 ? 2.674 0.562 2.553 1.00 77.31 207 THR A O 1
ATOM 1635 N N . SER A 1 208 ? 1.138 2.132 2.667 1.00 74.62 208 SER A N 1
ATOM 1636 C CA . SER A 1 208 ? 1.406 2.621 1.297 1.00 74.62 208 SER A CA 1
ATOM 1637 C C . SER A 1 208 ? 2.851 3.089 1.056 1.00 74.62 208 SER A C 1
ATOM 1639 O O . SER A 1 208 ? 3.268 3.250 -0.087 1.00 74.62 208 SER A O 1
ATOM 1641 N N . THR A 1 209 ? 3.623 3.322 2.123 1.00 69.44 209 THR A N 1
ATOM 1642 C CA . THR A 1 209 ? 5.024 3.765 2.062 1.00 69.44 209 THR A CA 1
ATOM 1643 C C . THR A 1 209 ? 6.039 2.735 2.559 1.00 69.44 209 THR A C 1
ATOM 1645 O O . THR A 1 209 ? 7.230 3.034 2.542 1.00 69.44 209 THR A O 1
ATOM 1648 N N . VAL A 1 210 ? 5.595 1.560 3.011 1.00 71.75 210 VAL A N 1
ATOM 1649 C CA . VAL A 1 210 ? 6.449 0.446 3.477 1.00 71.75 210 VAL A CA 1
ATOM 1650 C C . VAL A 1 210 ? 5.891 -0.892 2.992 1.00 71.75 210 VAL A C 1
ATOM 1652 O O . VAL A 1 210 ? 4.811 -0.932 2.424 1.00 71.75 210 VAL A O 1
ATOM 1655 N N . SER A 1 211 ? 6.581 -2.010 3.199 1.00 71.88 211 SER A N 1
ATOM 1656 C CA . SER A 1 211 ? 5.956 -3.309 2.931 1.00 71.88 211 SER A CA 1
ATOM 1657 C C . SER A 1 211 ? 4.975 -3.675 4.050 1.00 71.88 211 SER A C 1
ATOM 1659 O O . SER A 1 211 ? 5.154 -3.305 5.212 1.00 71.88 211 SER A O 1
ATOM 1661 N N . LEU A 1 212 ? 3.934 -4.433 3.707 1.00 71.38 212 LEU A N 1
ATOM 1662 C CA . LEU A 1 212 ? 2.926 -4.921 4.656 1.00 71.38 212 LEU A CA 1
ATOM 1663 C C . LEU A 1 212 ? 3.516 -5.871 5.717 1.00 71.38 212 LEU A C 1
ATOM 1665 O O . LEU A 1 212 ? 2.964 -6.005 6.811 1.00 71.38 212 LEU A O 1
ATOM 1669 N N . PHE A 1 213 ? 4.653 -6.493 5.395 1.00 71.25 213 PHE A N 1
ATOM 1670 C CA . PHE A 1 213 ? 5.398 -7.404 6.266 1.00 71.25 213 PHE A CA 1
ATOM 1671 C C . PHE A 1 213 ? 6.567 -6.738 6.997 1.00 71.25 213 PHE A C 1
ATOM 1673 O O . PHE A 1 213 ? 7.316 -7.410 7.704 1.00 71.25 213 PHE A O 1
ATOM 1680 N N . THR A 1 214 ? 6.767 -5.429 6.829 1.00 69.19 214 THR A N 1
ATOM 1681 C CA . THR A 1 214 ? 7.851 -4.737 7.524 1.00 69.19 214 THR A CA 1
ATOM 1682 C C . THR A 1 214 ? 7.577 -4.719 9.027 1.00 69.19 214 THR A C 1
ATOM 1684 O O . THR A 1 214 ? 6.527 -4.261 9.478 1.00 69.19 214 THR A O 1
ATOM 1687 N N . ILE A 1 215 ? 8.556 -5.173 9.814 1.00 59.16 215 ILE A N 1
ATOM 1688 C CA . ILE A 1 215 ? 8.546 -5.124 11.284 1.00 59.16 215 ILE A CA 1
ATOM 1689 C C . ILE A 1 215 ? 8.948 -3.711 11.734 1.00 59.16 215 ILE A C 1
ATOM 1691 O O . ILE A 1 215 ? 9.935 -3.499 12.432 1.00 59.16 215 ILE A O 1
ATOM 1695 N N . ASP A 1 216 ? 8.196 -2.716 11.272 1.00 63.03 216 ASP A N 1
ATOM 1696 C CA . ASP A 1 216 ? 8.327 -1.342 11.735 1.00 63.03 216 ASP A CA 1
ATOM 1697 C C . ASP A 1 216 ? 7.298 -1.090 12.835 1.00 63.03 216 ASP A C 1
ATOM 1699 O O . ASP A 1 216 ? 6.139 -1.505 12.750 1.00 63.03 216 ASP A O 1
ATOM 1703 N N . GLY A 1 217 ? 7.706 -0.369 13.880 1.00 59.16 217 GLY A N 1
ATOM 1704 C CA . GLY A 1 217 ? 6.886 -0.203 15.079 1.00 59.16 217 GLY A CA 1
ATOM 1705 C C . GLY A 1 217 ? 5.508 0.431 14.833 1.00 59.16 217 GLY A C 1
ATOM 1706 O O . GLY A 1 217 ? 4.566 0.151 15.570 1.00 59.16 217 GLY A O 1
ATOM 1707 N N . PHE A 1 218 ? 5.341 1.216 13.761 1.00 65.25 218 PHE A N 1
ATOM 1708 C CA . PHE A 1 218 ? 4.026 1.735 13.377 1.00 65.25 218 PHE A CA 1
ATOM 1709 C C . PHE A 1 218 ? 3.131 0.681 12.712 1.00 65.25 218 PHE A C 1
ATOM 1711 O O . PHE A 1 218 ? 1.929 0.679 12.957 1.00 65.25 218 PHE A O 1
ATOM 1718 N N . VAL A 1 219 ? 3.694 -0.232 11.914 1.00 66.44 219 VAL A N 1
ATOM 1719 C CA . VAL A 1 219 ? 2.952 -1.339 11.293 1.00 66.44 219 VAL A CA 1
ATOM 1720 C C . VAL A 1 219 ? 2.425 -2.267 12.389 1.00 66.44 219 VAL A C 1
ATOM 1722 O O . VAL A 1 219 ? 1.239 -2.591 12.413 1.00 66.44 219 VAL A O 1
ATOM 1725 N N . ILE A 1 220 ? 3.271 -2.596 13.371 1.00 67.69 220 ILE A N 1
ATOM 1726 C CA . ILE A 1 220 ? 2.895 -3.390 14.553 1.00 67.69 220 ILE A CA 1
ATOM 1727 C C . ILE A 1 220 ? 1.761 -2.713 15.329 1.00 67.69 220 ILE A C 1
ATOM 1729 O O . ILE A 1 220 ? 0.758 -3.345 15.665 1.00 67.69 220 ILE A O 1
ATOM 1733 N N . ALA A 1 221 ? 1.885 -1.413 15.592 1.00 66.00 221 ALA A N 1
ATOM 1734 C CA . ALA A 1 221 ? 0.867 -0.671 16.319 1.00 66.00 221 ALA A CA 1
ATOM 1735 C C . ALA A 1 221 ? -0.457 -0.551 15.524 1.00 66.00 221 ALA A C 1
ATOM 1737 O O . ALA A 1 221 ? -1.532 -0.555 16.128 1.00 66.00 221 ALA A O 1
ATOM 1738 N N . MET A 1 222 ? -0.421 -0.526 14.185 1.00 72.50 222 MET A N 1
ATOM 1739 C CA . MET A 1 222 ? -1.630 -0.591 13.352 1.00 72.50 222 MET A CA 1
ATOM 1740 C C . MET A 1 222 ? -2.315 -1.955 13.440 1.00 72.50 222 MET A C 1
ATOM 1742 O O . MET A 1 222 ? -3.536 -2.007 13.600 1.00 72.50 222 MET A O 1
ATOM 1746 N N . TYR A 1 223 ? -1.556 -3.053 13.418 1.00 72.56 223 TYR A N 1
ATOM 1747 C CA . TYR A 1 223 ? -2.116 -4.379 13.687 1.00 72.56 223 TYR A CA 1
ATOM 1748 C C . TYR A 1 223 ? -2.756 -4.433 15.079 1.00 72.56 223 TYR A C 1
ATOM 1750 O O . TYR A 1 223 ? -3.900 -4.869 15.215 1.00 72.56 223 TYR A O 1
ATOM 1758 N N . TYR A 1 224 ? -2.087 -3.895 16.103 1.00 74.12 224 TYR A N 1
ATOM 1759 C CA . TYR A 1 224 ? -2.640 -3.794 17.456 1.00 74.12 224 TYR A CA 1
ATOM 1760 C C . TYR A 1 224 ? -3.955 -2.992 17.501 1.00 74.12 224 TYR A C 1
ATOM 1762 O O . TYR A 1 224 ? -4.921 -3.406 18.147 1.00 74.12 224 TYR A O 1
ATOM 1770 N N . TYR A 1 225 ? -4.050 -1.878 16.769 1.00 75.69 225 TYR A N 1
ATOM 1771 C CA . TYR A 1 225 ? -5.283 -1.092 16.645 1.00 75.69 225 TYR A CA 1
ATOM 1772 C C . TYR A 1 225 ? -6.448 -1.887 16.034 1.00 75.69 225 TYR A C 1
ATOM 1774 O O . TYR A 1 225 ? -7.603 -1.729 16.451 1.00 75.69 225 TYR A O 1
ATOM 1782 N N . ILE A 1 226 ? -6.174 -2.732 15.041 1.00 79.00 226 ILE A N 1
ATOM 1783 C CA . ILE A 1 226 ? -7.195 -3.569 14.400 1.00 79.00 226 ILE A CA 1
ATOM 1784 C C . ILE A 1 226 ? -7.655 -4.659 15.376 1.00 79.00 226 ILE A C 1
ATOM 1786 O O . ILE A 1 226 ? -8.850 -4.740 15.678 1.00 79.00 226 ILE A O 1
ATOM 1790 N N . PHE A 1 227 ? -6.718 -5.406 15.967 1.00 78.00 227 PHE A N 1
ATOM 1791 C CA . PHE A 1 227 ? -7.027 -6.492 16.905 1.00 78.00 227 PHE A CA 1
ATOM 1792 C C . PHE A 1 227 ? -7.776 -6.016 18.156 1.00 78.00 227 PHE A C 1
ATOM 1794 O O . PHE A 1 227 ? -8.766 -6.626 18.563 1.00 78.00 227 PHE A O 1
ATOM 1801 N N . THR A 1 228 ? -7.379 -4.884 18.743 1.00 73.88 228 THR A N 1
ATOM 1802 C CA . THR A 1 228 ? -8.109 -4.294 19.882 1.00 73.88 228 THR A CA 1
ATOM 1803 C C . THR A 1 228 ? -9.521 -3.839 19.509 1.00 73.88 228 THR A C 1
ATOM 1805 O O . THR A 1 228 ? -10.426 -3.854 20.339 1.00 73.88 228 THR A O 1
ATOM 1808 N N . GLY A 1 229 ? -9.760 -3.459 18.252 1.00 68.25 229 GLY A N 1
ATOM 1809 C CA . GLY A 1 229 ? -11.100 -3.100 17.778 1.00 68.25 229 GLY A CA 1
ATOM 1810 C C . GLY A 1 229 ? -12.030 -4.299 17.673 1.00 68.25 229 GLY A C 1
ATOM 1811 O O . GLY A 1 229 ? -13.216 -4.204 18.005 1.00 68.25 229 GLY A O 1
ATOM 1812 N N . GLN A 1 230 ? -11.487 -5.429 17.231 1.00 70.75 230 GLN A N 1
ATOM 1813 C CA . GLN A 1 230 ? -12.213 -6.689 17.162 1.00 70.75 230 GLN A CA 1
ATOM 1814 C C . GLN A 1 230 ? -12.559 -7.193 18.561 1.00 70.75 230 GLN A C 1
ATOM 1816 O O . GLN A 1 230 ? -13.729 -7.459 18.818 1.00 70.75 230 GLN A O 1
ATOM 1821 N N . SER A 1 231 ? -11.596 -7.223 19.489 1.00 62.56 231 SER A N 1
ATOM 1822 C CA . SER A 1 231 ? -11.822 -7.739 20.846 1.00 62.56 231 SER A CA 1
ATOM 1823 C C . SER A 1 231 ? -12.911 -6.972 21.606 1.00 62.56 231 SER A C 1
ATOM 1825 O O . SER A 1 231 ? -13.740 -7.587 22.275 1.00 62.56 231 SER A O 1
ATOM 1827 N N . ILE A 1 232 ? -12.981 -5.646 21.448 1.00 61.88 232 ILE A N 1
ATOM 1828 C CA . ILE A 1 232 ? -14.066 -4.825 22.010 1.00 61.88 232 ILE A CA 1
ATOM 1829 C C . ILE A 1 232 ? -15.413 -5.187 21.371 1.00 61.88 232 ILE A C 1
ATOM 1831 O O . ILE A 1 232 ? -16.410 -5.323 22.077 1.00 61.88 232 ILE A O 1
ATOM 1835 N N . THR A 1 233 ? -15.453 -5.378 20.049 1.00 62.22 233 THR A N 1
ATOM 1836 C CA . THR A 1 233 ? -16.687 -5.755 19.340 1.00 62.22 233 THR A CA 1
ATOM 1837 C C . THR A 1 233 ? -17.194 -7.122 19.808 1.00 62.22 233 THR A C 1
ATOM 1839 O O . THR A 1 233 ? -18.376 -7.253 20.117 1.00 62.22 233 THR A O 1
ATOM 1842 N N . THR A 1 234 ? -16.304 -8.110 19.928 1.00 66.62 234 THR A N 1
ATOM 1843 C CA . THR A 1 234 ? -16.635 -9.461 20.398 1.00 66.62 234 THR A CA 1
ATOM 1844 C C . THR A 1 234 ? -17.141 -9.448 21.839 1.00 66.62 234 THR A C 1
ATOM 1846 O O . THR A 1 234 ? -18.134 -10.101 22.143 1.00 66.62 234 THR A O 1
ATOM 1849 N N . ARG A 1 235 ? -16.519 -8.658 22.729 1.00 60.72 235 ARG A N 1
ATOM 1850 C CA . ARG A 1 235 ? -16.982 -8.507 24.121 1.00 60.72 235 ARG A CA 1
ATOM 1851 C C . ARG A 1 235 ? -18.374 -7.885 24.205 1.00 60.72 235 ARG A C 1
ATOM 1853 O O . ARG A 1 235 ? -19.208 -8.393 24.940 1.00 60.72 235 ARG A O 1
ATOM 1860 N N . LEU A 1 236 ? -18.648 -6.836 23.427 1.00 64.75 236 LEU A N 1
ATOM 1861 C CA . LEU A 1 236 ? -19.973 -6.205 23.392 1.00 64.75 236 LEU A CA 1
ATOM 1862 C C . LEU A 1 236 ? -21.055 -7.158 22.864 1.00 64.75 236 LEU A C 1
ATOM 1864 O O . LEU A 1 236 ? -22.170 -7.155 23.377 1.00 64.75 236 LEU A O 1
ATOM 1868 N N . GLN A 1 237 ? -20.726 -7.990 21.873 1.00 67.62 237 GLN A N 1
ATOM 1869 C CA . GLN A 1 237 ? -21.638 -9.019 21.367 1.00 67.62 237 GLN A CA 1
ATOM 1870 C C . GLN A 1 237 ? -21.900 -10.111 22.410 1.00 67.62 237 GLN A C 1
ATOM 1872 O O . GLN A 1 237 ? -23.055 -10.468 22.619 1.00 67.62 237 GLN A O 1
ATOM 1877 N N . ALA A 1 238 ? -20.862 -10.569 23.117 1.00 66.25 238 ALA A N 1
ATOM 1878 C CA . ALA A 1 238 ? -20.996 -11.548 24.195 1.00 66.25 238 ALA A CA 1
ATOM 1879 C C . ALA A 1 238 ? -21.864 -11.022 25.357 1.00 66.25 238 ALA A C 1
ATOM 1881 O O . ALA A 1 238 ? -22.757 -11.727 25.824 1.00 66.25 238 ALA A O 1
ATOM 1882 N N . SER A 1 239 ? -21.669 -9.765 25.777 1.00 65.75 239 SER A N 1
ATOM 1883 C CA . SER A 1 239 ? -22.481 -9.135 26.830 1.00 65.75 239 SER A CA 1
ATOM 1884 C C . SER A 1 239 ? -23.946 -8.932 26.421 1.00 65.75 239 SER A C 1
ATOM 1886 O O . SER A 1 239 ? -24.840 -9.061 27.255 1.00 65.75 239 SER A O 1
ATOM 1888 N N . ALA A 1 240 ? -24.210 -8.646 25.142 1.00 61.09 240 ALA A N 1
ATOM 1889 C CA . ALA A 1 240 ? -25.570 -8.527 24.617 1.00 61.09 240 ALA A CA 1
ATOM 1890 C C . ALA A 1 240 ? -26.288 -9.887 24.532 1.00 61.09 240 ALA A C 1
ATOM 1892 O O . ALA A 1 240 ? -27.485 -9.957 24.797 1.00 61.09 240 ALA A O 1
ATOM 1893 N N . SER A 1 241 ? -25.572 -10.973 24.215 1.00 62.47 241 SER A N 1
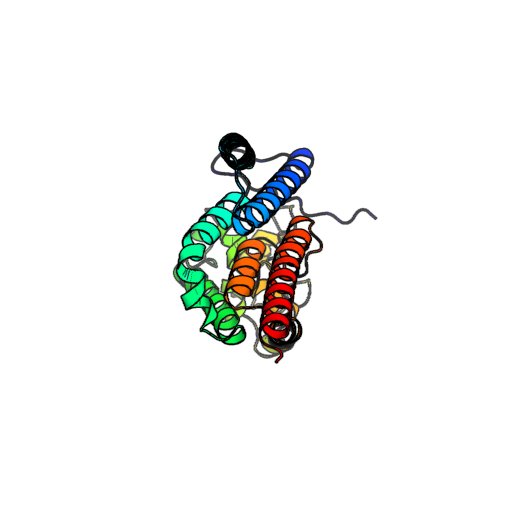ATOM 1894 C CA . SER A 1 241 ? -26.148 -12.325 24.224 1.00 62.47 241 SER A CA 1
ATOM 1895 C C . SER A 1 241 ? -26.453 -12.842 25.631 1.00 62.47 241 SER A C 1
ATOM 1897 O O . SER A 1 241 ? -27.452 -13.525 25.808 1.00 62.47 241 SER A O 1
ATOM 1899 N N . THR A 1 242 ? -25.654 -12.481 26.642 1.00 61.97 242 THR A N 1
ATOM 1900 C CA . THR A 1 242 ? -25.934 -12.849 28.043 1.00 61.97 242 THR A CA 1
ATOM 1901 C C . THR A 1 242 ? -27.070 -12.038 28.661 1.00 61.97 242 THR A C 1
ATOM 1903 O O . THR A 1 242 ? -27.747 -12.538 29.546 1.00 61.97 242 THR A O 1
ATOM 1906 N N . ALA A 1 243 ? -27.303 -10.805 28.199 1.00 58.75 243 ALA A N 1
ATOM 1907 C CA . ALA A 1 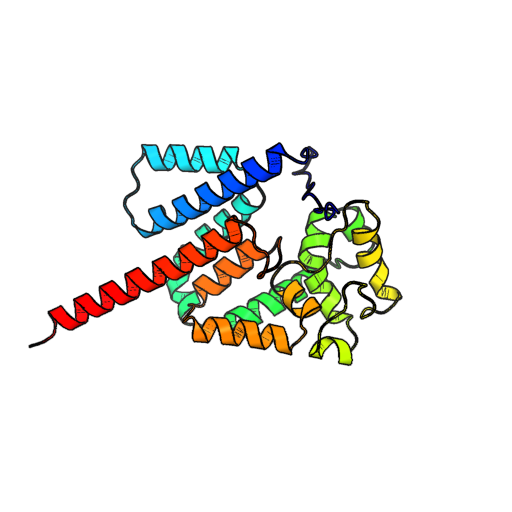243 ? -28.412 -9.970 28.672 1.00 58.75 243 ALA A CA 1
ATOM 1908 C C . ALA A 1 243 ? -29.783 -10.387 28.100 1.00 58.75 243 ALA A C 1
ATOM 1910 O O . ALA A 1 243 ? -30.808 -9.997 28.645 1.00 58.75 243 ALA A O 1
ATOM 1911 N N . ASN A 1 244 ? -29.788 -11.174 27.018 1.00 54.72 244 ASN A N 1
ATOM 1912 C CA . ASN A 1 244 ? -30.985 -11.713 26.365 1.00 54.72 244 ASN A CA 1
ATOM 1913 C C . ASN A 1 244 ? -31.156 -13.229 26.588 1.00 54.72 244 ASN A C 1
ATOM 1915 O O . ASN A 1 244 ? -31.980 -13.850 25.918 1.00 54.72 244 ASN A O 1
ATOM 1919 N N . ALA A 1 245 ? -30.362 -13.836 27.476 1.00 48.97 245 ALA A N 1
ATOM 1920 C CA . ALA A 1 245 ? -30.590 -15.212 27.897 1.00 48.97 245 ALA A CA 1
ATOM 1921 C C . ALA A 1 245 ? -31.769 -15.228 28.897 1.00 48.97 245 ALA A C 1
ATOM 1923 O O . ALA A 1 245 ? -31.746 -14.414 29.823 1.00 48.97 245 ALA A O 1
ATOM 1924 N N . PRO A 1 246 ? -32.802 -16.064 28.674 1.00 53.38 246 PRO A N 1
ATOM 1925 C CA . PRO A 1 246 ? -34.008 -16.117 29.504 1.00 53.38 246 PRO A CA 1
ATOM 1926 C C . PRO A 1 246 ? -33.740 -16.592 30.936 1.00 53.38 246 PRO A C 1
ATOM 1928 O O . PRO A 1 246 ? -32.784 -17.379 31.135 1.00 53.38 246 PRO A O 1
#

Organism: NCBI:txid667129

Sequence (246 aa):
MATKTSSNQFALFLFPRMSGLSREAGFFASLLAIIFLIRIREGKLNKKEKFLFTAGYLASLSKASLALIIVLLLRPFKRFINKIPNQFTFGLVFIFFMVVASYLNVGSPSFYTANESLAHRLSASYMIQHMSIGNLIFGCDVDYTCFDYRNRGLVDFLMSRGGGFTPNVGINGVFINLGVLGFLGVAFGFQLLNFKSFDVLILVIFTSTVSLFTIDGFVIAMYYYIFTGQSITTRLQASASTANAP